Protein AF-A0A1D2NJ14-F1 (afdb_monomer)

Radius of gyration: 29.51 Å; Cα contacts (8 Å, |Δi|>4): 283; chains: 1; bounding box: 87×47×93 Å

Solvent-accessible surface area (backbone atoms only — not comparable to full-atom values): 19794 Å² total; per-residue (Å²): 142,82,85,80,80,76,79,73,76,75,78,73,72,83,76,67,80,81,42,71,64,56,50,49,36,37,44,59,64,69,33,62,72,50,25,47,50,52,34,52,52,50,22,52,54,26,48,48,48,32,50,52,47,51,54,50,59,77,67,55,85,62,47,85,75,24,42,44,46,92,55,81,80,74,90,52,65,69,52,56,55,51,60,74,48,57,72,68,60,33,63,78,58,68,68,72,44,61,44,24,51,49,16,38,74,66,59,68,68,60,52,52,52,50,37,55,52,25,52,55,52,48,53,52,51,52,49,51,51,64,65,62,65,82,84,64,60,66,66,56,59,69,28,72,69,46,46,53,50,45,65,52,22,49,61,50,58,52,26,74,80,37,63,44,47,64,11,48,60,66,68,42,55,59,28,41,54,55,22,44,53,29,50,54,54,41,50,56,51,40,62,75,72,38,95,60,91,68,50,72,55,57,53,50,51,52,51,50,52,46,49,52,51,35,51,54,51,44,50,25,55,48,48,33,42,46,26,43,22,38,81,71,68,50,50,74,68,55,23,44,52,48,46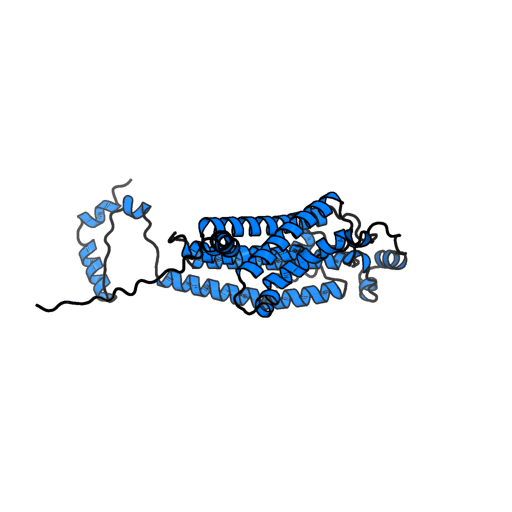,51,37,48,75,69,70,66,59,87,70,86,71,73,72,74,39,70,72,35,42,55,50,49,54,54,51,49,55,50,47,68,56,50,52,58,58,50,50,50,54,52,51,52,48,49,52,52,45,59,76,73,54,80,81,85,50,72,70,52,61,73,75,42,93,81,84,89,86,86,73,95,72,87,50,73,67,63,50,50,55,50,51,53,60,62,64,66,42,68,79,68,62,49,74,79,69,74,85,124

Secondary structure (DSSP, 8-state):
----------------TT-HHHHHHIIIII-HHHHHHHHHHHHHHHHHHHHHHHHHHHH---GGG---TTPPPP--HHHHHHHTS-HHHHHHS----THHHHB----HHHHHHHHHHHHHHHHHHHHHHHHH-SS-HHHHHTSHHHHHHHHHHHHHHHHHH-GGGGGB---GGGHHHHHHHHHHHHHHHHHHH------HHHHHHHHHHHHHHHHHHHHHHHHHHHGGGSSSPPPHHHHHHHHHHHHTT----SS---SHHHHHHHHHHHHHHHHHHHHHHHHHHHHHHHHHHT-PPPPHHHHHHS-------SS--HHHHHHHHHHHHHSHHHHHTTT---

Foldseek 3Di:
DDDDPPPPPPPPPPCPVPDPLVVLLCQCPVPLVNVLVVLVVLLVLLVVLLVLLVVLLVPQDDLQQFFFFPDDGDDCPVVVVLLPDDLVVCLVPPDFDVSSQFFRDDDVVSLVVQLVSLVVLVVVLVSCLVSVDPPDSPVSCPDPLNVLSCQQRVLSVVCVVPVRSSRGDGLSLSSLVVSLVSLLVSVVSCVVVDPPPPQPLNSLVVSLVSVVVSLLSSQLSQLQSRCSGGSDHDRSVNSSVQSVCVLVVNCPVPDDRSDPVSVVSVVVSNVVSVVPVVVSVVVSVVSVVVVVVVPDDDDVVCVVVDDDDDDDDPDDDPVVVVVVVCVQVVDPVNVCVVVPDD

Sequence (342 aa):
MCSRLSSRVRVEYYVNENTIKERLQLYFIKNQRSSLRIRIARMVLKLFTCILYVCRVVMDNQPTFATCYGCPVDDKSEYLAALNQTEERFQDSPVINWDAILWVDRPTYMWVVHVILATISLAESILLVYLGYKGNLCQQLLSRQFILELVTTVPFLVTLFHPPLRHMFIPVFLNSWLAKYALENMFNDLHRAMQRNQSALSQQLTILTATLVCLVFTSVCGIQHFQRAGHKRLNLFQAIYFVVVTFSTVGYGDFVPDIWPSQLFMVAMICIALIVLPTQFEQLAFTWMERQKLGGNYSSHRASNEHHVVVCSTTLHADTIMDFLNEFYAHPLLQVSSASFY

Nearest PDB structures (foldseek):
  5u70-assembly1_A  TM=9.169E-01  e=6.944E-24  Gallus gallus
  8hir-assembly1_D  TM=8.551E-01  e=1.302E-24  Homo sapiens
  5u76-assembly1_A  TM=9.300E-01  e=7.146E-21  Gallus gallus
  8hkf-assembly1_A  TM=8.853E-01  e=1.951E-20  Homo sapiens
  8hkq-assembly1_A  TM=8.738E-01  e=7.448E-20  Homo sapiens

Organism: Orchesella cincta (NCBI:txid48709)

Structure (mmCIF, N/CA/C/O backbone):
data_AF-A0A1D2NJ14-F1
#
_entry.id   AF-A0A1D2NJ14-F1
#
loop_
_atom_site.group_PDB
_atom_site.id
_atom_site.type_symbol
_atom_site.label_atom_id
_atom_site.label_alt_id
_atom_site.label_comp_id
_atom_site.label_asym_id
_atom_site.label_entity_id
_atom_site.label_seq_id
_atom_site.pdbx_PDB_ins_code
_atom_site.Cartn_x
_atom_site.Cartn_y
_atom_site.Cartn_z
_atom_site.occupancy
_atom_site.B_iso_or_equiv
_atom_site.auth_seq_id
_atom_site.auth_comp_id
_atom_site.auth_asym_id
_atom_site.auth_atom_id
_atom_site.pdbx_PDB_model_num
ATOM 1 N N . MET A 1 1 ? -55.944 13.493 45.041 1.00 37.81 1 MET A N 1
ATOM 2 C CA . MET A 1 1 ? -56.310 13.034 43.684 1.00 37.81 1 MET A CA 1
ATOM 3 C C . MET A 1 1 ? -55.539 13.899 42.687 1.00 37.81 1 MET A C 1
ATOM 5 O O . MET A 1 1 ? -56.010 14.960 42.320 1.00 37.81 1 MET A O 1
ATOM 9 N N . CYS A 1 2 ? -54.287 13.543 42.377 1.00 34.97 2 CYS A N 1
ATOM 10 C CA . CYS A 1 2 ? -53.416 14.345 41.508 1.00 34.97 2 CYS A CA 1
ATOM 11 C C . CYS A 1 2 ? -52.995 13.467 40.325 1.00 34.97 2 CYS A C 1
ATOM 13 O O . CYS A 1 2 ? -52.140 12.590 40.454 1.00 34.97 2 CYS A O 1
ATOM 15 N N . SER A 1 3 ? -53.697 13.625 39.206 1.00 40.22 3 SER A N 1
ATOM 16 C CA . SER A 1 3 ? -53.502 12.872 37.972 1.00 40.22 3 SER A CA 1
ATOM 17 C C . SER A 1 3 ? -52.267 13.386 37.231 1.00 40.22 3 SER A C 1
ATOM 19 O O . SER A 1 3 ? -52.303 14.439 36.597 1.00 40.22 3 SER A O 1
ATOM 21 N N . ARG A 1 4 ? -51.168 12.626 37.286 1.00 45.62 4 ARG A N 1
ATOM 22 C CA . ARG A 1 4 ? -50.022 12.795 36.384 1.00 45.62 4 ARG A CA 1
ATOM 23 C C . ARG A 1 4 ? -50.456 12.427 34.961 1.00 45.62 4 ARG A C 1
ATOM 25 O O . ARG A 1 4 ? -50.481 11.247 34.618 1.00 45.62 4 ARG A O 1
ATOM 32 N N . LEU A 1 5 ? -50.749 13.418 34.119 1.00 50.56 5 LEU A N 1
ATOM 33 C CA . LEU A 1 5 ? -50.655 13.233 32.671 1.00 50.56 5 LEU A CA 1
ATOM 34 C C . LEU A 1 5 ? -49.170 13.107 32.316 1.00 50.56 5 LEU A C 1
ATOM 36 O O . LEU A 1 5 ? -48.478 14.094 32.087 1.00 50.56 5 LEU A O 1
ATOM 40 N N . SER A 1 6 ? -48.663 11.875 32.293 1.00 47.91 6 SER A N 1
ATOM 41 C CA . SER A 1 6 ? -47.458 11.573 31.529 1.00 47.91 6 SER A CA 1
ATOM 42 C C . SER A 1 6 ? -47.861 11.586 30.058 1.00 47.91 6 SER A C 1
ATOM 44 O O . SER A 1 6 ? -48.368 10.595 29.530 1.00 47.91 6 SER A O 1
ATOM 46 N N . SER A 1 7 ? -47.668 12.722 29.392 1.00 48.00 7 SER A N 1
ATOM 47 C CA . SER A 1 7 ? -47.568 12.770 27.939 1.00 48.00 7 SER A CA 1
ATOM 48 C C . SER A 1 7 ? -46.314 11.989 27.550 1.00 48.00 7 SER A C 1
ATOM 50 O O . SER A 1 7 ? -45.221 12.531 27.404 1.00 48.00 7 SER A O 1
ATOM 52 N N . ARG A 1 8 ? -46.456 10.665 27.430 1.00 52.69 8 ARG A N 1
ATOM 53 C CA . ARG A 1 8 ? -45.486 9.841 26.715 1.00 52.69 8 ARG A CA 1
ATOM 54 C C . ARG A 1 8 ? -45.440 10.388 25.296 1.00 52.69 8 ARG A C 1
ATOM 56 O O . ARG A 1 8 ? -46.326 10.095 24.496 1.00 52.69 8 ARG A O 1
ATOM 63 N N . VAL A 1 9 ? -44.433 11.210 25.011 1.00 49.84 9 VAL A N 1
ATOM 64 C CA . VAL A 1 9 ? -44.045 11.558 23.648 1.00 49.84 9 VAL A CA 1
ATOM 65 C C . VAL A 1 9 ? -43.781 10.226 22.964 1.00 49.84 9 VAL A C 1
ATOM 67 O O . VAL A 1 9 ? -42.801 9.540 23.254 1.00 49.84 9 VAL A O 1
ATOM 70 N N . ARG A 1 10 ? -44.733 9.800 22.135 1.00 43.62 10 ARG A N 1
ATOM 71 C CA . ARG A 1 10 ? -44.558 8.650 21.267 1.00 43.62 10 ARG A CA 1
ATOM 72 C C . ARG A 1 10 ? -43.483 9.088 20.285 1.00 43.62 10 ARG A C 1
ATOM 74 O O . ARG A 1 10 ? -43.749 9.905 19.412 1.00 43.62 10 ARG A O 1
ATOM 81 N N . VAL A 1 11 ? -42.255 8.618 20.495 1.00 47.97 11 VAL A N 1
ATOM 82 C CA . VAL A 1 11 ? -41.218 8.689 19.471 1.00 47.97 11 VAL A CA 1
ATOM 83 C C . VAL A 1 11 ? -41.751 7.827 18.339 1.00 47.97 11 VAL A C 1
ATOM 85 O O . VAL A 1 11 ? -41.649 6.601 18.374 1.00 47.97 11 VAL A O 1
ATOM 88 N N . GLU A 1 12 ? -42.438 8.458 17.394 1.00 39.78 12 GLU A N 1
ATOM 89 C CA . GLU A 1 12 ? -42.711 7.853 16.107 1.00 39.78 12 GLU A CA 1
ATOM 90 C C . GLU A 1 12 ? -41.342 7.628 15.478 1.00 39.78 12 GLU A C 1
ATOM 92 O O . GLU A 1 12 ? -40.722 8.529 14.915 1.00 39.78 12 GLU A O 1
ATOM 97 N N . TYR A 1 13 ? -40.819 6.413 15.641 1.00 41.81 13 TYR A N 1
ATOM 98 C CA . TYR A 1 13 ? -39.856 5.906 14.691 1.00 41.81 13 TYR A CA 1
ATOM 99 C C . TYR A 1 13 ? -40.591 5.968 13.356 1.00 41.81 13 TYR A C 1
ATOM 101 O O . TYR A 1 13 ? -41.489 5.164 13.108 1.00 41.81 13 TYR A O 1
ATOM 109 N N . TYR A 1 14 ? -40.272 6.969 12.533 1.00 44.50 14 TYR A N 1
ATOM 110 C CA . TYR A 1 14 ? -40.592 6.957 11.114 1.00 44.50 14 TYR A CA 1
ATOM 111 C C . TYR A 1 14 ? -39.838 5.766 10.526 1.00 44.50 14 TYR A C 1
ATOM 113 O O . TYR A 1 14 ? -38.711 5.866 10.047 1.00 44.50 14 TYR A O 1
ATOM 121 N N . VAL A 1 15 ? -40.446 4.597 10.688 1.00 51.03 15 VAL A N 1
ATOM 122 C CA . VAL A 1 15 ? -40.028 3.330 10.132 1.00 51.03 15 VAL A CA 1
ATOM 123 C C . VAL A 1 15 ? -40.377 3.409 8.655 1.00 51.03 15 VAL A C 1
ATOM 125 O O . VAL A 1 15 ? -41.441 2.987 8.217 1.00 51.03 15 VAL A O 1
ATOM 128 N N . ASN A 1 16 ? -39.475 4.000 7.877 1.00 52.75 16 ASN A N 1
ATOM 129 C CA . ASN A 1 16 ? -39.492 3.895 6.425 1.00 52.75 16 ASN A CA 1
ATOM 130 C C . ASN A 1 16 ? -38.646 2.684 5.972 1.00 52.75 16 ASN A C 1
ATOM 132 O O . ASN A 1 16 ? -37.951 2.735 4.958 1.00 52.75 16 ASN A O 1
ATOM 136 N N . GLU A 1 17 ? -38.753 1.569 6.717 1.00 55.34 17 GLU A N 1
ATOM 137 C CA . GLU A 1 17 ? -37.985 0.306 6.613 1.00 55.34 17 GLU A CA 1
ATOM 138 C C . GLU A 1 17 ? -38.036 -0.396 5.235 1.00 55.34 17 GLU A C 1
ATOM 140 O O . GLU A 1 17 ? -37.416 -1.445 5.028 1.00 55.34 17 GLU A O 1
ATOM 145 N N . ASN A 1 18 ? -38.748 0.171 4.260 1.00 64.94 18 ASN A N 1
ATOM 146 C CA . ASN A 1 18 ? -39.003 -0.446 2.963 1.00 64.94 18 ASN A CA 1
ATOM 147 C C . ASN A 1 18 ? -38.160 0.098 1.805 1.00 64.94 18 ASN A C 1
ATOM 149 O O . ASN A 1 18 ? -38.238 -0.451 0.706 1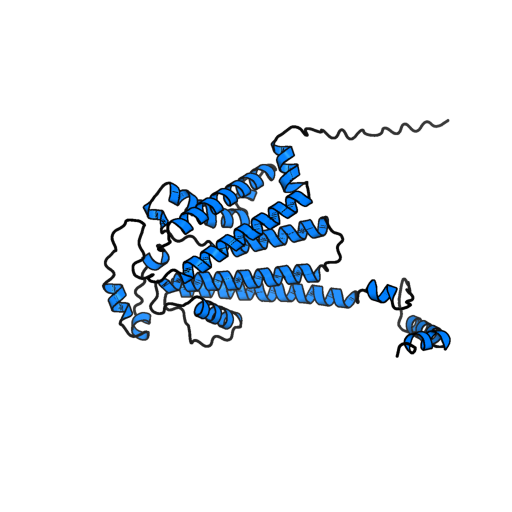.00 64.94 18 ASN A O 1
ATOM 153 N N . THR A 1 19 ? -37.319 1.117 2.001 1.00 81.62 19 THR A N 1
ATOM 154 C CA . THR A 1 19 ? -36.438 1.566 0.910 1.00 81.62 19 THR A CA 1
ATOM 155 C C . THR A 1 19 ? -35.201 0.667 0.775 1.00 81.62 19 THR A C 1
ATOM 157 O O . THR A 1 19 ? -34.577 0.259 1.757 1.00 81.62 19 THR A O 1
ATOM 160 N N . ILE A 1 20 ? -34.803 0.368 -0.469 1.00 84.25 20 ILE A N 1
ATOM 161 C CA . ILE A 1 20 ? -33.605 -0.443 -0.775 1.00 84.25 20 ILE A CA 1
ATOM 162 C C . ILE A 1 20 ? -32.351 0.177 -0.137 1.00 84.25 20 ILE A C 1
ATOM 164 O O . ILE A 1 20 ? -31.507 -0.539 0.403 1.00 84.25 20 ILE A O 1
ATOM 168 N N . LYS A 1 21 ? -32.261 1.515 -0.134 1.00 85.25 21 LYS A N 1
ATOM 169 C CA . LYS A 1 21 ? -31.166 2.265 0.492 1.00 85.25 21 LYS A CA 1
ATOM 170 C C . LYS A 1 21 ? -31.063 1.980 1.989 1.00 85.25 21 LYS A C 1
ATOM 172 O O . LYS A 1 21 ? -29.968 1.696 2.466 1.00 85.25 21 LYS A O 1
ATOM 177 N N . GLU A 1 22 ? -32.172 2.011 2.726 1.00 83.44 22 GLU A N 1
ATOM 178 C CA . GLU A 1 22 ? -32.155 1.741 4.166 1.00 83.44 22 GLU A CA 1
ATOM 179 C C . GLU A 1 22 ? -31.828 0.283 4.485 1.00 83.44 22 GLU A C 1
ATOM 181 O O . GLU A 1 22 ? -31.054 0.036 5.409 1.00 83.44 22 GLU A O 1
ATOM 186 N N . ARG A 1 23 ? -32.322 -0.681 3.696 1.00 85.88 23 ARG A N 1
ATOM 187 C CA . ARG A 1 23 ? -31.949 -2.100 3.847 1.00 85.88 23 ARG A CA 1
ATOM 188 C C . ARG A 1 23 ? -30.457 -2.329 3.620 1.00 85.88 23 ARG A C 1
ATOM 190 O O . ARG A 1 23 ? -29.810 -3.020 4.407 1.00 85.88 23 ARG A O 1
ATOM 197 N N . LEU A 1 24 ? -29.889 -1.707 2.589 1.00 85.56 24 LEU A N 1
ATOM 198 C CA . LEU A 1 24 ? -28.451 -1.755 2.326 1.00 85.56 24 LEU A CA 1
ATOM 199 C C . LEU A 1 24 ? -27.655 -1.054 3.432 1.00 85.56 24 LEU A C 1
ATOM 201 O O . LEU A 1 24 ? -26.646 -1.585 3.887 1.00 85.56 24 LEU A O 1
ATOM 205 N N . GLN A 1 25 ? -28.126 0.089 3.931 1.00 85.94 25 GLN A N 1
ATOM 206 C CA . GLN A 1 25 ? -27.495 0.801 5.043 1.00 85.94 25 GLN A CA 1
ATOM 207 C C . GLN A 1 25 ? -27.554 -0.012 6.344 1.00 85.94 25 GLN A C 1
ATOM 209 O O . GLN A 1 25 ? -26.593 -0.027 7.118 1.00 85.94 25 GLN A O 1
ATOM 214 N N . LEU A 1 26 ? -28.660 -0.721 6.582 1.00 83.69 26 LEU A N 1
ATOM 215 C CA . LEU A 1 26 ? -28.791 -1.672 7.677 1.00 83.69 26 LEU A CA 1
ATOM 216 C C . LEU A 1 26 ? -27.772 -2.801 7.530 1.00 83.69 26 LEU A C 1
ATOM 218 O O . LEU A 1 26 ? -27.075 -3.095 8.489 1.00 83.69 26 LEU A O 1
ATOM 222 N N . TYR A 1 27 ? -27.626 -3.388 6.344 1.00 85.62 27 TYR A N 1
ATOM 223 C CA . TYR A 1 27 ? -26.719 -4.513 6.120 1.00 85.62 27 TYR A CA 1
ATOM 224 C C . TYR A 1 27 ? -25.226 -4.134 6.165 1.00 85.62 27 TYR A C 1
ATOM 226 O O . TYR A 1 27 ? -24.447 -4.827 6.817 1.00 85.62 27 TYR A O 1
ATOM 234 N N . PHE A 1 28 ? -24.826 -3.037 5.511 1.00 84.31 28 PHE A N 1
ATOM 235 C CA . PHE A 1 28 ? -23.423 -2.612 5.399 1.00 84.31 28 PHE A CA 1
ATOM 236 C C . PHE A 1 28 ? -22.915 -1.814 6.605 1.00 84.31 28 PHE A C 1
ATOM 238 O O . PHE A 1 28 ? -21.727 -1.884 6.906 1.00 84.31 28 PHE A O 1
ATOM 245 N N . ILE A 1 29 ? -23.774 -1.030 7.271 1.00 81.88 29 ILE A N 1
ATOM 246 C CA . ILE A 1 29 ? -23.343 -0.070 8.305 1.00 81.88 29 ILE A CA 1
ATOM 247 C C . ILE A 1 29 ? -23.935 -0.399 9.675 1.00 81.88 29 ILE A C 1
ATOM 249 O O . ILE A 1 29 ? -23.200 -0.469 10.657 1.00 81.88 29 ILE A O 1
ATOM 253 N N . LYS A 1 30 ? -25.262 -0.554 9.781 1.00 82.81 30 LYS A N 1
ATOM 254 C CA . LYS A 1 30 ? -25.912 -0.655 11.103 1.00 82.81 30 LYS A CA 1
ATOM 255 C C . LYS A 1 30 ? -25.794 -2.057 11.715 1.00 82.81 30 LYS A C 1
ATOM 257 O O . LYS A 1 30 ? -25.675 -2.176 12.930 1.00 82.81 30 LYS A O 1
ATOM 262 N N . ASN A 1 31 ? -25.829 -3.113 10.902 1.00 84.50 31 ASN A N 1
ATOM 263 C CA . ASN A 1 31 ? -25.738 -4.494 11.359 1.00 84.50 31 ASN A CA 1
ATOM 264 C C . ASN A 1 31 ? -24.276 -4.885 11.563 1.00 84.50 31 ASN A C 1
ATOM 266 O O . ASN A 1 31 ? -23.509 -5.059 10.620 1.00 84.50 31 ASN A O 1
ATOM 270 N N . GLN A 1 32 ? -23.912 -5.077 12.821 1.00 80.81 32 GLN A N 1
ATOM 271 C CA . GLN A 1 32 ? -22.536 -5.263 13.246 1.00 80.81 32 GLN A CA 1
ATOM 272 C C . GLN A 1 32 ? -21.884 -6.547 12.727 1.00 80.81 32 GLN A C 1
ATOM 274 O O . GLN A 1 32 ? -20.740 -6.516 12.283 1.00 80.81 32 GLN A O 1
ATOM 279 N N . ARG A 1 33 ? -22.602 -7.679 12.740 1.00 85.38 33 ARG A N 1
ATOM 280 C CA . ARG A 1 33 ? -22.046 -8.960 12.264 1.00 85.38 33 ARG A CA 1
ATOM 281 C C . ARG A 1 33 ? -21.816 -8.938 10.755 1.00 85.38 33 ARG A C 1
ATOM 283 O O . ARG A 1 33 ? -20.797 -9.442 10.290 1.00 85.38 33 ARG A O 1
ATOM 290 N N . SER A 1 34 ? -22.748 -8.350 10.008 1.00 86.94 34 SER A N 1
ATOM 291 C CA . SER A 1 34 ? -22.620 -8.192 8.558 1.00 86.94 34 SER A CA 1
ATOM 292 C C . SER A 1 34 ? -21.530 -7.180 8.201 1.00 86.94 34 SER A C 1
ATOM 294 O O . SER A 1 34 ? -20.647 -7.527 7.422 1.00 86.94 34 SER A O 1
ATOM 296 N N . SER A 1 35 ? -21.512 -5.998 8.835 1.00 86.00 35 SER A N 1
ATOM 297 C CA . SER A 1 35 ? -20.458 -4.980 8.665 1.00 86.00 35 SER A CA 1
ATOM 298 C C . SER A 1 35 ? -19.066 -5.570 8.898 1.00 86.00 35 SER A C 1
ATOM 300 O O . SER A 1 35 ? -18.185 -5.434 8.049 1.00 86.00 35 SER A O 1
ATOM 302 N N . LEU A 1 36 ? -18.877 -6.311 9.998 1.00 87.38 36 LEU A N 1
ATOM 303 C CA . LEU A 1 36 ? -17.597 -6.942 10.316 1.00 87.38 36 LEU A CA 1
ATOM 304 C C . LEU A 1 36 ? -17.163 -7.940 9.231 1.00 87.38 36 LEU A C 1
ATOM 306 O O . LEU A 1 36 ? -16.021 -7.897 8.780 1.00 87.38 36 LEU A O 1
ATOM 310 N N . ARG A 1 37 ? -18.073 -8.813 8.774 1.00 90.12 37 ARG A N 1
ATOM 311 C CA . ARG A 1 37 ? -17.788 -9.790 7.707 1.00 90.12 37 ARG A CA 1
ATOM 312 C C . ARG A 1 37 ? -17.406 -9.112 6.394 1.00 90.12 37 ARG A C 1
ATOM 314 O O . ARG A 1 37 ? -16.459 -9.551 5.752 1.00 90.12 37 ARG A O 1
ATOM 321 N N . ILE A 1 38 ? -18.107 -8.042 6.020 1.00 90.06 38 ILE A N 1
ATOM 322 C CA . ILE A 1 38 ? -17.821 -7.270 4.804 1.00 90.06 38 ILE A CA 1
ATOM 323 C C . ILE A 1 38 ? -16.433 -6.628 4.902 1.00 90.06 38 ILE A C 1
ATOM 325 O O . ILE A 1 38 ? -15.641 -6.752 3.975 1.00 90.06 38 ILE A O 1
ATOM 329 N N . ARG A 1 39 ? -16.087 -6.018 6.044 1.00 90.31 39 ARG A N 1
ATOM 330 C CA . ARG A 1 39 ? -14.759 -5.413 6.254 1.00 90.31 39 ARG A CA 1
ATOM 331 C C . ARG A 1 39 ? -13.632 -6.443 6.206 1.00 90.31 39 ARG A C 1
ATOM 333 O O . ARG A 1 39 ? -12.606 -6.175 5.588 1.00 90.31 39 ARG A O 1
ATOM 340 N N . ILE A 1 40 ? -13.834 -7.620 6.804 1.00 91.25 40 ILE A N 1
ATOM 341 C CA . ILE A 1 40 ? -12.878 -8.735 6.723 1.00 91.25 40 ILE A CA 1
ATOM 342 C C . ILE A 1 40 ? -12.718 -9.189 5.270 1.00 91.25 40 ILE A C 1
ATOM 344 O O . ILE A 1 40 ? -11.592 -9.300 4.794 1.00 91.25 40 ILE A O 1
ATOM 348 N N . ALA A 1 41 ? -13.822 -9.404 4.548 1.00 92.88 41 ALA A N 1
ATOM 349 C CA . ALA A 1 41 ? -13.778 -9.794 3.142 1.00 92.88 41 ALA A CA 1
ATOM 350 C C . ALA A 1 41 ? -13.034 -8.749 2.295 1.00 92.88 41 ALA A C 1
ATOM 352 O O . ALA A 1 41 ? -12.132 -9.108 1.542 1.00 92.88 41 ALA A O 1
ATOM 353 N N . ARG A 1 42 ? -13.324 -7.455 2.486 1.00 92.50 42 ARG A N 1
ATOM 354 C CA . ARG A 1 42 ? -12.615 -6.356 1.819 1.00 92.50 42 ARG A CA 1
ATOM 355 C C . ARG A 1 42 ? -11.118 -6.389 2.116 1.00 92.50 42 ARG A C 1
ATOM 357 O O . ARG A 1 42 ? -10.315 -6.319 1.192 1.00 92.50 42 ARG A O 1
ATOM 364 N N . MET A 1 43 ? -10.731 -6.520 3.386 1.00 94.31 43 MET A N 1
ATOM 365 C CA . MET A 1 43 ? -9.324 -6.615 3.787 1.00 94.31 43 MET A CA 1
ATOM 366 C C . MET A 1 43 ? -8.628 -7.795 3.096 1.00 94.31 43 MET A C 1
ATOM 368 O O . MET A 1 43 ? -7.555 -7.618 2.524 1.00 94.31 43 MET A O 1
ATOM 372 N N . VAL A 1 44 ? -9.254 -8.975 3.091 1.00 95.56 44 VAL A N 1
ATOM 373 C CA . VAL A 1 44 ? -8.718 -10.181 2.442 1.00 95.56 44 VAL A CA 1
ATOM 374 C C . VAL A 1 44 ? -8.565 -9.982 0.935 1.00 95.56 44 VAL A C 1
ATOM 376 O O . VAL A 1 44 ? -7.511 -10.302 0.395 1.00 95.56 44 VAL A O 1
ATOM 379 N N . LEU A 1 45 ? -9.557 -9.398 0.257 1.00 95.31 45 LEU A N 1
ATOM 380 C CA . LEU A 1 45 ? -9.471 -9.103 -1.177 1.00 95.31 45 LEU A CA 1
ATOM 381 C C . LEU A 1 45 ? -8.336 -8.117 -1.488 1.00 95.31 45 LEU A C 1
ATOM 383 O O . LEU A 1 45 ? -7.587 -8.321 -2.443 1.00 95.31 45 LEU A O 1
ATOM 387 N N . LYS A 1 46 ? -8.148 -7.079 -0.662 1.00 95.81 46 LYS A N 1
ATOM 388 C CA . LYS A 1 46 ? -7.032 -6.133 -0.814 1.00 95.81 46 LYS A CA 1
ATOM 389 C C . LYS A 1 46 ? -5.677 -6.809 -0.608 1.00 95.81 46 LYS A C 1
ATOM 391 O O . LYS A 1 46 ? -4.793 -6.641 -1.447 1.00 95.81 46 LYS A O 1
ATOM 396 N N . LEU A 1 47 ? -5.521 -7.634 0.425 1.00 96.38 47 LEU A N 1
ATOM 397 C CA . LEU A 1 47 ? -4.295 -8.414 0.627 1.00 96.38 47 LEU A CA 1
ATOM 398 C C . LEU A 1 47 ? -4.045 -9.395 -0.524 1.00 96.38 47 LEU A C 1
ATOM 400 O O . LEU A 1 47 ? -2.916 -9.510 -0.992 1.00 96.38 47 LEU A O 1
ATOM 404 N N . PHE A 1 48 ? -5.093 -10.034 -1.046 1.00 96.62 48 PHE A N 1
ATOM 405 C CA . PHE A 1 48 ? -4.987 -10.922 -2.200 1.00 96.62 48 PHE A CA 1
ATOM 406 C C . PHE A 1 48 ? -4.466 -10.189 -3.442 1.00 96.62 48 PHE A C 1
ATOM 408 O O . PHE A 1 48 ? -3.577 -10.695 -4.120 1.00 96.62 48 PHE A O 1
ATOM 415 N N . THR A 1 49 ? -4.913 -8.955 -3.702 1.00 96.19 49 THR A N 1
ATOM 416 C CA . THR A 1 49 ? -4.346 -8.153 -4.802 1.00 96.19 49 THR A CA 1
ATOM 417 C C . THR A 1 49 ? -2.863 -7.816 -4.609 1.00 96.19 49 THR A C 1
ATOM 419 O O . THR A 1 49 ? -2.124 -7.772 -5.592 1.00 96.19 49 THR A O 1
ATOM 422 N N . CYS A 1 50 ? -2.402 -7.631 -3.367 1.00 96.56 50 CYS A N 1
ATOM 423 C CA . CYS A 1 50 ? -0.980 -7.449 -3.065 1.00 96.56 50 CYS A CA 1
ATOM 424 C C . CYS A 1 50 ? -0.180 -8.740 -3.291 1.00 96.56 50 CYS A C 1
ATOM 426 O O . CYS A 1 50 ? 0.929 -8.686 -3.815 1.00 96.56 50 CYS A O 1
ATOM 428 N N . ILE A 1 51 ? -0.746 -9.903 -2.955 1.00 96.19 51 ILE A N 1
ATOM 429 C CA . ILE A 1 51 ? -0.125 -11.207 -3.235 1.00 96.19 51 ILE A CA 1
ATOM 430 C C . ILE A 1 51 ? 0.005 -11.417 -4.746 1.00 96.19 51 ILE A C 1
ATOM 432 O O . ILE A 1 51 ? 1.080 -11.773 -5.217 1.00 96.19 51 ILE A O 1
ATOM 436 N N . LEU A 1 52 ? -1.044 -11.121 -5.520 1.00 95.56 52 LEU A N 1
ATOM 437 C CA . LEU A 1 52 ? -0.988 -11.184 -6.984 1.00 95.56 52 LEU A CA 1
ATOM 438 C C . LEU A 1 52 ? 0.097 -10.266 -7.561 1.00 95.56 52 LEU A C 1
ATOM 440 O O . LEU A 1 52 ? 0.793 -10.663 -8.493 1.00 95.56 52 LEU A O 1
ATOM 444 N N . TYR A 1 53 ? 0.293 -9.076 -6.981 1.00 95.38 53 TYR A N 1
ATOM 445 C CA . TYR A 1 53 ? 1.401 -8.197 -7.359 1.00 95.38 53 TYR A CA 1
ATOM 446 C C . TYR A 1 53 ? 2.764 -8.863 -7.126 1.00 95.38 53 TYR A C 1
ATOM 448 O O . TYR A 1 53 ? 3.613 -8.829 -8.014 1.00 95.38 53 TYR A O 1
ATOM 456 N N . VAL A 1 54 ? 2.968 -9.504 -5.970 1.00 95.25 54 VAL A N 1
ATOM 457 C CA . VAL A 1 54 ? 4.211 -10.235 -5.669 1.00 95.25 54 VAL A CA 1
ATOM 458 C C . VAL A 1 54 ? 4.411 -11.396 -6.642 1.00 95.25 54 VAL A C 1
ATOM 460 O O . VAL A 1 54 ? 5.492 -11.522 -7.211 1.00 95.25 54 VAL A O 1
ATOM 463 N N . CYS A 1 55 ? 3.374 -12.196 -6.909 1.00 94.31 55 CYS A N 1
ATOM 464 C CA . CYS A 1 55 ? 3.437 -13.266 -7.908 1.00 94.31 55 CYS A CA 1
ATOM 465 C C 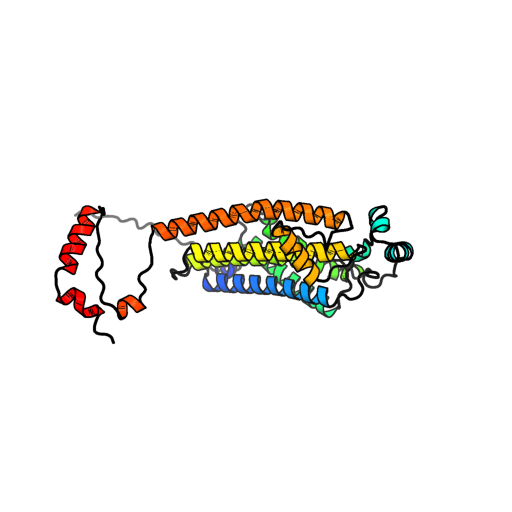. CYS A 1 55 ? 3.837 -12.723 -9.286 1.00 94.31 55 CYS A C 1
ATOM 467 O O . CYS A 1 55 ? 4.715 -13.284 -9.933 1.00 94.31 55 CYS A O 1
ATOM 469 N N . ARG A 1 56 ? 3.257 -11.594 -9.707 1.00 93.44 56 ARG A N 1
ATOM 470 C CA . ARG A 1 56 ? 3.617 -10.919 -10.959 1.00 93.44 56 ARG A CA 1
ATOM 471 C C . ARG A 1 56 ? 5.080 -10.473 -10.977 1.00 93.44 56 ARG A C 1
ATOM 473 O O . ARG A 1 56 ? 5.729 -10.650 -11.997 1.00 93.44 56 ARG A O 1
ATOM 480 N N . VAL A 1 57 ? 5.606 -9.913 -9.882 1.00 92.81 57 VAL A N 1
ATOM 481 C CA . VAL A 1 57 ? 7.028 -9.519 -9.781 1.00 92.81 57 VAL A CA 1
ATOM 482 C C . VAL A 1 57 ? 7.943 -10.730 -9.952 1.00 92.81 57 VAL A C 1
ATOM 484 O O . VAL A 1 57 ? 8.926 -10.644 -10.673 1.00 92.81 57 VAL A O 1
ATOM 487 N N . VAL A 1 58 ? 7.612 -11.856 -9.316 1.00 91.19 58 VAL A N 1
ATOM 488 C CA . VAL A 1 58 ? 8.423 -13.084 -9.379 1.00 91.19 58 VAL A CA 1
ATOM 489 C C . VAL A 1 58 ? 8.414 -13.710 -10.778 1.00 91.19 58 VAL A C 1
ATOM 491 O O . VAL A 1 58 ? 9.384 -14.347 -11.165 1.00 91.19 58 VAL A O 1
ATOM 494 N N . MET A 1 59 ? 7.336 -13.527 -11.541 1.00 89.31 59 MET A N 1
ATOM 495 C CA . MET A 1 59 ? 7.200 -14.063 -12.901 1.00 89.31 59 MET A CA 1
ATOM 496 C C . MET A 1 59 ? 7.794 -13.162 -13.996 1.00 89.31 59 MET A C 1
ATOM 498 O O . MET A 1 59 ? 7.870 -13.575 -15.152 1.00 89.31 59 MET A O 1
ATOM 502 N N . ASP A 1 60 ? 8.177 -11.931 -13.660 1.00 85.25 60 ASP A N 1
ATOM 503 C CA . ASP A 1 60 ? 8.644 -10.920 -14.609 1.00 85.25 60 ASP A CA 1
ATOM 504 C C . ASP A 1 60 ? 10.139 -11.096 -14.913 1.00 85.25 60 ASP A C 1
ATOM 506 O O . ASP A 1 60 ? 11.004 -10.575 -14.210 1.00 85.25 60 ASP A O 1
ATOM 510 N N . ASN A 1 61 ? 10.442 -11.866 -15.960 1.00 75.44 61 ASN A N 1
ATOM 511 C CA . ASN A 1 61 ? 11.811 -12.291 -16.272 1.00 75.44 61 ASN A CA 1
ATOM 512 C C . ASN A 1 61 ? 12.589 -11.317 -17.180 1.00 75.44 61 ASN A C 1
ATOM 514 O O . ASN A 1 61 ? 13.819 -11.360 -17.201 1.00 75.44 61 ASN A O 1
ATOM 518 N N . GLN A 1 62 ? 11.918 -10.459 -17.960 1.00 80.69 62 GLN A N 1
ATOM 519 C CA . GLN A 1 62 ? 12.569 -9.613 -18.977 1.00 80.69 62 GLN A CA 1
ATOM 520 C C . GLN A 1 62 ? 11.979 -8.193 -19.040 1.00 80.69 62 GLN A C 1
ATOM 522 O O . GLN A 1 62 ? 11.299 -7.836 -20.001 1.00 80.69 62 GLN A O 1
ATOM 527 N N . PRO A 1 63 ? 12.299 -7.318 -18.071 1.00 83.69 63 PRO A N 1
ATOM 528 C CA . PRO A 1 63 ? 11.771 -5.956 -18.063 1.00 83.69 63 PRO A CA 1
ATOM 529 C C . PRO A 1 63 ? 12.349 -5.057 -19.173 1.00 83.69 63 PRO A C 1
ATOM 531 O O . PRO A 1 63 ? 11.780 -4.005 -19.436 1.00 83.69 63 PRO A O 1
ATOM 534 N N . THR A 1 64 ? 13.450 -5.444 -19.840 1.00 84.19 64 THR A N 1
ATOM 535 C CA . THR A 1 64 ? 14.112 -4.624 -20.879 1.00 84.19 64 THR A CA 1
ATOM 536 C C . THR A 1 64 ? 13.216 -4.336 -22.082 1.00 84.19 64 THR A C 1
ATOM 538 O O . THR A 1 64 ? 13.229 -3.226 -22.607 1.00 84.19 64 THR A O 1
ATOM 541 N N . PHE A 1 65 ? 12.471 -5.351 -22.519 1.00 85.19 65 PHE A N 1
ATOM 542 C CA . PHE A 1 65 ? 11.682 -5.336 -23.753 1.00 85.19 65 PHE A CA 1
ATOM 543 C C . PHE A 1 65 ? 10.181 -5.215 -23.464 1.00 85.19 65 PHE A C 1
ATOM 545 O O . PHE A 1 65 ? 9.350 -5.591 -24.289 1.00 85.19 65 PHE A O 1
ATOM 552 N N . ALA A 1 66 ? 9.826 -4.723 -22.274 1.00 87.06 66 ALA A N 1
ATOM 553 C CA . ALA A 1 66 ? 8.439 -4.493 -21.912 1.00 87.06 66 ALA A CA 1
ATOM 554 C C . ALA A 1 66 ? 7.828 -3.423 -22.829 1.00 87.06 66 ALA A C 1
ATOM 556 O O . ALA A 1 66 ? 8.421 -2.369 -23.048 1.00 87.06 66 ALA A O 1
ATOM 557 N N . THR A 1 67 ? 6.648 -3.709 -23.374 1.00 90.19 67 THR A N 1
ATOM 558 C CA . THR A 1 67 ? 5.948 -2.860 -24.348 1.00 90.19 67 THR A CA 1
ATOM 559 C C . THR A 1 67 ? 4.439 -2.928 -24.146 1.00 90.19 67 THR A C 1
ATOM 561 O O . THR A 1 67 ? 3.921 -3.795 -23.426 1.00 90.19 67 THR A O 1
ATOM 564 N N . CYS A 1 68 ? 3.711 -2.011 -24.790 1.00 88.81 68 CYS A N 1
ATOM 565 C CA . CYS A 1 68 ? 2.257 -2.072 -24.821 1.00 88.81 68 CYS A CA 1
ATOM 566 C C . CYS A 1 68 ? 1.731 -3.334 -25.512 1.00 88.81 68 CYS A C 1
ATOM 568 O O . CYS A 1 68 ? 2.390 -3.948 -26.351 1.00 88.81 68 CYS A O 1
ATOM 570 N N . TYR A 1 69 ? 0.522 -3.748 -25.132 1.00 88.50 69 TYR A N 1
ATOM 571 C CA . TYR A 1 69 ? -0.049 -5.004 -25.613 1.00 88.50 69 TYR A CA 1
ATOM 572 C C . TYR A 1 69 ? -0.295 -4.955 -27.129 1.00 88.50 69 TYR A C 1
ATOM 574 O O . TYR A 1 69 ? -1.155 -4.207 -27.595 1.00 88.50 69 TYR A O 1
ATOM 582 N N . GLY A 1 70 ? 0.444 -5.779 -27.878 1.00 85.69 70 GLY A N 1
ATOM 583 C CA . GLY A 1 70 ? 0.361 -5.863 -29.341 1.00 85.69 70 GLY A CA 1
ATOM 584 C C . GLY A 1 70 ? 1.138 -4.778 -30.095 1.00 85.69 70 GLY A C 1
ATOM 585 O O . GLY A 1 70 ? 0.930 -4.624 -31.296 1.00 85.69 70 GLY A O 1
ATOM 586 N N . CYS A 1 71 ? 2.006 -4.028 -29.416 1.00 88.50 71 CYS A N 1
ATOM 587 C CA . CYS A 1 71 ? 2.835 -2.991 -30.022 1.00 88.50 71 CYS A CA 1
ATOM 588 C C . CYS A 1 71 ? 4.196 -3.535 -30.488 1.00 88.50 71 CYS A C 1
ATOM 590 O O . CYS A 1 71 ? 4.691 -4.504 -29.906 1.00 88.50 71 CYS A O 1
ATOM 592 N N . PRO A 1 72 ? 4.824 -2.922 -31.511 1.00 87.88 72 PRO A N 1
ATOM 593 C CA . PRO A 1 72 ? 6.205 -3.232 -31.861 1.00 87.88 72 PRO A CA 1
ATOM 594 C C . PRO A 1 72 ? 7.157 -2.820 -30.730 1.00 87.88 72 PRO A C 1
ATOM 596 O O . PRO A 1 72 ? 6.860 -1.922 -29.944 1.00 87.88 72 PRO A O 1
ATOM 599 N N . VAL A 1 73 ? 8.303 -3.496 -30.654 1.00 86.56 73 VAL A N 1
ATOM 600 C CA . VAL A 1 73 ? 9.364 -3.156 -29.701 1.00 86.56 73 VAL A CA 1
ATOM 601 C C . VAL A 1 73 ? 10.169 -1.988 -30.253 1.00 86.56 73 VAL A C 1
ATOM 603 O O . VAL A 1 73 ? 10.704 -2.085 -31.357 1.00 86.56 73 VAL A O 1
ATOM 606 N N . ASP A 1 74 ? 10.244 -0.905 -29.481 1.00 83.94 74 ASP A N 1
ATOM 607 C CA . ASP A 1 74 ? 11.088 0.245 -29.803 1.00 83.94 74 ASP A CA 1
ATOM 608 C C . ASP A 1 74 ? 12.572 -0.136 -29.795 1.00 83.94 74 ASP A C 1
ATOM 610 O O . ASP A 1 74 ? 12.991 -1.065 -29.097 1.00 83.94 74 ASP A O 1
ATOM 614 N N . ASP A 1 75 ? 13.385 0.596 -30.556 1.00 86.12 75 ASP A N 1
ATOM 615 C CA . ASP A 1 75 ? 14.823 0.349 -30.613 1.00 86.12 75 ASP A CA 1
ATOM 616 C C . ASP A 1 75 ? 15.477 0.623 -29.244 1.00 86.12 75 ASP A C 1
ATOM 618 O O . ASP A 1 75 ? 15.490 1.747 -28.741 1.00 86.12 75 ASP A O 1
ATOM 622 N N . LYS A 1 76 ? 16.011 -0.434 -28.619 1.00 87.44 76 LYS A N 1
ATOM 623 C CA . LYS A 1 76 ? 16.685 -0.388 -27.309 1.00 87.44 76 LYS A CA 1
ATOM 624 C C . LYS A 1 76 ? 18.208 -0.388 -27.412 1.00 87.44 76 LYS A C 1
ATOM 626 O O . LYS A 1 76 ? 18.870 -0.573 -26.392 1.00 87.44 76 LYS A O 1
ATOM 631 N N . SER A 1 77 ? 18.773 -0.179 -28.601 1.00 86.88 77 SER A N 1
ATOM 632 C CA . SER A 1 77 ? 20.221 -0.247 -28.845 1.00 86.88 77 SER A CA 1
ATOM 633 C C . SER A 1 77 ? 21.039 0.634 -27.895 1.00 86.88 77 SER A C 1
ATOM 635 O O . SER A 1 77 ? 22.028 0.172 -27.329 1.00 86.88 77 SER A O 1
ATOM 637 N N . GLU A 1 78 ? 20.599 1.871 -27.650 1.00 86.19 78 GLU A N 1
ATOM 638 C CA . GLU A 1 78 ? 21.282 2.815 -26.754 1.00 86.19 78 GLU A CA 1
ATOM 639 C C . GLU A 1 78 ? 21.282 2.337 -25.292 1.00 86.19 78 GLU A C 1
ATOM 641 O O . GLU A 1 78 ? 22.324 2.311 -24.637 1.00 86.19 78 GLU A O 1
ATOM 646 N N . TYR A 1 79 ? 20.134 1.871 -24.792 1.00 86.56 79 TYR A N 1
ATOM 647 C CA . TYR A 1 79 ? 20.020 1.335 -23.433 1.00 86.56 79 TYR A CA 1
ATOM 648 C C . TYR A 1 79 ? 20.818 0.032 -23.259 1.00 86.56 79 TYR A C 1
ATOM 650 O O . TYR A 1 79 ? 21.464 -0.169 -22.233 1.00 86.56 79 TYR A O 1
ATOM 658 N N . LEU A 1 80 ? 20.827 -0.843 -24.269 1.00 87.56 80 LEU A N 1
ATOM 659 C CA . LEU A 1 80 ? 21.642 -2.062 -24.263 1.00 87.56 80 LEU A CA 1
ATOM 660 C C . LEU A 1 80 ? 23.144 -1.746 -24.283 1.00 87.56 80 LEU A C 1
ATOM 662 O O . LEU A 1 80 ? 23.919 -2.415 -23.602 1.00 87.56 80 LEU A O 1
ATOM 666 N 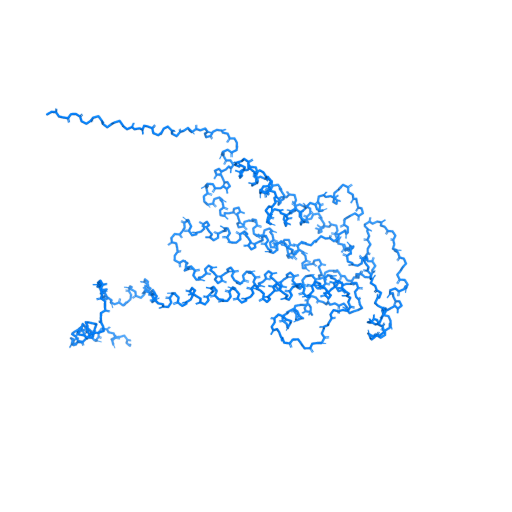N . ALA A 1 81 ? 23.557 -0.707 -25.013 1.00 86.94 81 ALA A N 1
ATOM 667 C CA . ALA A 1 81 ? 24.933 -0.229 -24.984 1.00 86.94 81 ALA A CA 1
ATOM 668 C C . ALA A 1 81 ? 25.303 0.328 -23.600 1.00 86.94 81 ALA A C 1
ATOM 670 O O . ALA A 1 81 ? 26.380 0.015 -23.097 1.00 86.94 81 ALA A O 1
ATOM 671 N N . ALA A 1 82 ? 24.405 1.084 -22.960 1.00 85.38 82 ALA A N 1
ATOM 672 C CA . ALA A 1 82 ? 24.596 1.610 -21.607 1.00 85.38 82 ALA A CA 1
ATOM 673 C C . ALA A 1 82 ? 24.655 0.505 -20.531 1.00 85.38 82 ALA A C 1
ATOM 675 O O . ALA A 1 82 ? 25.397 0.627 -19.559 1.00 85.38 82 ALA A O 1
ATOM 676 N N . LEU A 1 83 ? 23.934 -0.608 -20.714 1.00 84.75 83 LEU A N 1
ATOM 677 C CA . LEU A 1 83 ? 23.998 -1.780 -19.827 1.00 84.75 83 LEU A CA 1
ATOM 678 C C . LEU A 1 83 ? 25.347 -2.514 -19.866 1.00 84.75 83 LEU A C 1
ATOM 680 O O . LEU A 1 83 ? 25.706 -3.160 -18.889 1.00 84.75 83 LEU A O 1
ATOM 684 N N . ASN A 1 84 ? 26.092 -2.420 -20.969 1.00 86.12 84 ASN A N 1
ATOM 685 C CA . ASN A 1 84 ? 27.419 -3.034 -21.091 1.00 86.12 84 ASN A CA 1
ATOM 686 C C . ASN A 1 84 ? 28.548 -2.164 -20.511 1.00 86.12 84 ASN A C 1
ATOM 688 O O . ASN A 1 84 ? 29.697 -2.603 -20.465 1.00 86.12 84 ASN A O 1
ATOM 692 N N . GLN A 1 85 ? 28.256 -0.924 -20.116 1.00 84.69 85 GLN A N 1
ATOM 693 C CA . GLN A 1 85 ? 29.250 -0.019 -19.542 1.00 84.69 85 GLN A CA 1
ATOM 694 C C . GLN A 1 85 ? 29.480 -0.302 -18.054 1.00 84.69 85 GLN A C 1
ATOM 696 O O . GLN A 1 85 ? 28.685 -0.973 -17.399 1.00 84.69 85 GLN A O 1
ATOM 701 N N . THR A 1 86 ? 30.586 0.216 -17.513 1.00 85.81 86 THR A N 1
ATOM 702 C CA . THR A 1 86 ? 30.852 0.170 -16.072 1.00 85.81 86 THR A CA 1
ATOM 703 C C . THR A 1 86 ? 29.852 1.035 -15.305 1.00 85.81 86 THR A C 1
ATOM 705 O O . THR A 1 86 ? 29.369 2.046 -15.815 1.00 85.81 86 THR A O 1
ATOM 708 N N . GLU A 1 87 ? 29.581 0.660 -14.054 1.00 81.25 87 GLU A N 1
ATOM 709 C CA . GLU A 1 87 ? 28.608 1.343 -13.191 1.00 81.25 87 GLU A CA 1
ATOM 710 C C . GLU A 1 87 ? 28.894 2.846 -13.045 1.00 81.25 87 GLU A C 1
ATOM 712 O O . GLU A 1 87 ? 27.973 3.655 -13.107 1.00 81.25 87 GLU A O 1
ATOM 717 N N . GLU A 1 88 ? 30.168 3.223 -12.918 1.00 81.94 88 GLU A N 1
ATOM 718 C CA . GLU A 1 88 ? 30.604 4.622 -12.805 1.00 81.94 88 GLU A CA 1
ATOM 719 C C . GLU A 1 88 ? 30.215 5.444 -14.043 1.00 81.94 88 GLU A C 1
ATOM 721 O O . GLU A 1 88 ? 29.630 6.516 -13.924 1.00 81.94 88 GLU A O 1
ATOM 726 N N . ARG A 1 89 ? 30.432 4.902 -15.251 1.00 82.88 89 ARG A N 1
ATOM 727 C CA . ARG A 1 89 ? 30.062 5.589 -16.502 1.00 82.88 89 ARG A CA 1
ATOM 728 C C . ARG A 1 89 ? 28.553 5.718 -16.678 1.00 82.88 89 ARG A C 1
ATOM 730 O O . ARG A 1 89 ? 28.082 6.709 -17.237 1.00 82.88 89 ARG A O 1
ATOM 737 N N . PHE A 1 90 ? 27.796 4.731 -16.200 1.00 85.69 90 PHE A N 1
ATOM 738 C CA . PHE A 1 90 ? 26.339 4.811 -16.199 1.00 85.69 90 PHE A CA 1
ATOM 739 C C . PHE A 1 90 ? 25.840 5.909 -15.250 1.00 85.69 90 PHE A C 1
ATOM 741 O O . PHE A 1 90 ? 24.881 6.600 -15.578 1.00 85.69 90 PHE A O 1
ATOM 748 N N . GLN A 1 91 ? 26.494 6.112 -14.101 1.00 82.50 91 GLN A N 1
ATOM 749 C CA . GLN A 1 91 ? 26.141 7.193 -13.174 1.00 82.50 91 GLN A CA 1
ATOM 750 C C . GLN A 1 91 ? 26.437 8.584 -13.747 1.00 82.50 91 GLN A C 1
ATOM 752 O O . GLN A 1 91 ? 25.645 9.501 -13.530 1.00 82.50 91 GLN A O 1
ATOM 757 N N . ASP A 1 92 ? 27.515 8.732 -14.518 1.00 83.69 92 ASP A N 1
ATOM 758 C CA . ASP A 1 92 ? 27.846 9.995 -15.192 1.00 83.69 92 ASP A CA 1
ATOM 759 C C . ASP A 1 92 ? 26.831 10.358 -16.292 1.00 83.69 92 ASP A C 1
ATOM 761 O O . ASP A 1 92 ? 26.549 11.535 -16.530 1.00 83.69 92 ASP A O 1
ATOM 765 N N . SER A 1 93 ? 26.267 9.352 -16.970 1.00 83.81 93 SER A N 1
ATOM 766 C CA . SER A 1 93 ? 25.310 9.530 -18.071 1.00 83.81 93 SER A CA 1
ATOM 767 C C . SER A 1 93 ? 24.187 8.477 -18.041 1.00 83.81 93 SER A C 1
ATOM 769 O O . SER A 1 93 ? 24.199 7.518 -18.817 1.00 83.81 93 SER A O 1
ATOM 771 N N . PRO A 1 94 ? 23.190 8.628 -17.147 1.00 85.12 94 PRO A N 1
ATOM 772 C CA . PRO A 1 94 ? 22.178 7.599 -16.934 1.00 85.12 94 PRO A CA 1
ATOM 773 C C . PRO A 1 94 ? 21.170 7.544 -18.087 1.00 85.12 94 PRO A C 1
ATOM 775 O O . PRO A 1 94 ? 20.379 8.468 -18.294 1.00 85.12 94 PRO A O 1
ATOM 778 N N . VAL A 1 95 ? 21.144 6.414 -18.798 1.00 88.25 95 VAL A N 1
ATOM 779 C CA . VAL A 1 95 ? 20.133 6.115 -19.824 1.00 88.25 95 VAL A CA 1
ATOM 780 C C . VAL A 1 95 ? 18.985 5.334 -19.185 1.00 88.25 95 VAL A C 1
ATOM 782 O O . VAL A 1 95 ? 19.164 4.207 -18.724 1.00 88.25 95 VAL A O 1
ATOM 785 N N . ILE A 1 96 ? 17.791 5.929 -19.157 1.00 91.00 96 ILE A N 1
ATOM 786 C CA . ILE A 1 96 ? 16.615 5.371 -18.471 1.00 91.00 96 ILE A CA 1
ATOM 787 C C . ILE A 1 96 ? 15.681 4.703 -19.478 1.00 91.00 96 ILE A C 1
ATOM 789 O O . ILE A 1 96 ? 15.162 5.350 -20.388 1.00 91.00 96 ILE A O 1
ATOM 793 N N . ASN A 1 97 ? 15.378 3.422 -19.263 1.00 90.94 97 ASN A N 1
ATOM 794 C CA . ASN A 1 97 ? 14.355 2.723 -20.037 1.00 90.94 97 ASN A CA 1
ATOM 795 C C . ASN A 1 97 ? 12.945 2.983 -19.474 1.00 90.94 97 ASN A C 1
ATOM 797 O O . ASN A 1 97 ? 12.432 2.198 -18.676 1.00 90.94 97 ASN A O 1
ATOM 801 N N . TRP A 1 98 ? 12.307 4.077 -19.895 1.00 90.94 98 TRP A N 1
ATOM 802 C CA . TRP A 1 98 ? 10.961 4.463 -19.440 1.00 90.94 98 TRP A CA 1
ATOM 803 C C . TRP A 1 98 ? 9.888 3.402 -19.696 1.00 90.94 98 TRP A C 1
ATOM 805 O O . TRP A 1 98 ? 8.969 3.248 -18.887 1.00 90.94 98 TRP A O 1
ATOM 815 N N . ASP A 1 99 ? 10.034 2.615 -20.760 1.00 91.38 99 ASP A N 1
ATOM 816 C CA . ASP A 1 99 ? 9.082 1.553 -21.081 1.00 91.38 99 ASP A CA 1
ATOM 817 C C . ASP A 1 99 ? 9.088 0.430 -20.048 1.00 91.38 99 ASP A C 1
ATOM 819 O O . ASP A 1 99 ? 8.038 -0.132 -19.764 1.00 91.38 99 ASP A O 1
ATOM 823 N N . ALA A 1 100 ? 10.223 0.165 -19.396 1.00 90.81 100 ALA A N 1
ATOM 824 C CA . ALA A 1 100 ? 10.299 -0.811 -18.308 1.00 90.81 100 ALA A CA 1
ATOM 825 C C . ALA A 1 100 ? 9.545 -0.367 -17.036 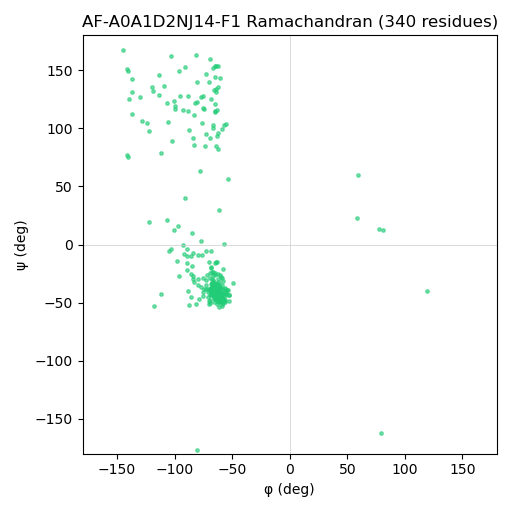1.00 90.81 100 ALA A C 1
ATOM 827 O O . ALA A 1 100 ? 9.228 -1.207 -16.187 1.00 90.81 100 ALA A O 1
ATOM 828 N N . ILE A 1 101 ? 9.282 0.940 -16.887 1.00 93.25 101 ILE A N 1
ATOM 829 C CA . ILE A 1 101 ? 8.473 1.515 -15.799 1.00 93.25 101 ILE A CA 1
ATOM 830 C C . ILE A 1 101 ? 6.998 1.515 -16.208 1.00 93.25 101 ILE A C 1
ATOM 832 O O . ILE A 1 101 ? 6.144 1.023 -15.473 1.00 93.25 101 ILE A O 1
ATOM 836 N N . LEU A 1 102 ? 6.684 2.062 -17.385 1.00 93.12 102 LEU A N 1
ATOM 837 C CA . LEU A 1 102 ? 5.301 2.240 -17.832 1.00 93.12 102 LEU A CA 1
ATOM 838 C C . LEU A 1 102 ? 4.633 0.925 -18.229 1.00 93.12 102 LEU A C 1
ATOM 840 O O . LEU A 1 102 ? 3.451 0.726 -17.933 1.00 93.12 102 LEU A O 1
ATOM 844 N N . TRP A 1 103 ? 5.377 0.032 -18.878 1.00 93.75 103 TRP A N 1
ATOM 845 C CA . TRP A 1 103 ? 4.879 -1.227 -19.405 1.00 93.75 103 TRP A CA 1
ATOM 846 C C . TRP A 1 103 ? 5.404 -2.403 -18.596 1.00 93.75 103 TRP A C 1
ATOM 848 O O . TRP A 1 103 ? 6.567 -2.497 -18.211 1.00 93.75 103 TRP A O 1
ATOM 858 N N . VAL A 1 104 ? 4.500 -3.331 -18.325 1.00 92.81 104 VAL A N 1
ATOM 859 C CA . VAL A 1 104 ? 4.743 -4.534 -17.551 1.00 92.81 104 VAL A CA 1
ATOM 860 C C . VAL A 1 104 ? 4.054 -5.676 -18.261 1.00 92.81 104 VAL A C 1
ATOM 862 O O . VAL A 1 104 ? 2.820 -5.736 -18.300 1.00 92.81 104 VAL A O 1
ATOM 865 N N . ASP A 1 105 ? 4.860 -6.587 -18.797 1.00 88.69 105 ASP A N 1
ATOM 866 C CA . ASP A 1 105 ? 4.329 -7.803 -19.387 1.00 88.69 105 ASP A CA 1
ATOM 867 C C . ASP A 1 105 ? 3.677 -8.642 -18.284 1.00 88.69 105 ASP A C 1
ATOM 869 O O . ASP A 1 105 ? 4.276 -8.955 -17.248 1.00 88.69 105 ASP A O 1
ATOM 873 N N . ARG A 1 106 ? 2.385 -8.906 -18.457 1.00 90.50 106 ARG A N 1
ATOM 874 C CA . ARG A 1 106 ? 1.559 -9.580 -17.461 1.00 90.50 106 ARG A CA 1
ATOM 875 C C . ARG A 1 106 ? 0.679 -10.593 -18.166 1.00 90.50 106 ARG A C 1
ATOM 877 O O . ARG A 1 106 ? -0.016 -10.244 -19.122 1.00 90.50 106 ARG A O 1
ATOM 884 N N . PRO A 1 107 ? 0.631 -11.838 -17.674 1.00 91.50 107 PRO A N 1
ATOM 885 C CA . PRO A 1 107 ? -0.140 -12.859 -18.348 1.00 91.50 107 PRO A CA 1
ATOM 886 C C . PRO A 1 107 ? -1.631 -12.512 -18.314 1.00 91.50 107 PRO A C 1
ATOM 888 O O . PRO A 1 107 ? -2.156 -11.982 -17.326 1.00 91.50 107 PRO A O 1
ATOM 891 N N . THR A 1 108 ? -2.342 -12.844 -19.392 1.00 91.56 108 THR A N 1
ATOM 892 C CA . THR A 1 108 ? -3.743 -12.439 -19.578 1.00 91.56 108 THR A CA 1
ATOM 893 C C . THR A 1 108 ? -4.652 -12.934 -18.453 1.00 91.56 108 THR A C 1
ATOM 895 O O . THR A 1 108 ? -5.550 -12.208 -18.038 1.00 91.56 108 THR A O 1
ATOM 898 N N . TYR A 1 109 ? -4.399 -14.118 -17.886 1.00 93.88 109 TYR A N 1
ATOM 899 C CA . TYR A 1 109 ? -5.187 -14.629 -16.761 1.00 93.88 109 TYR A CA 1
ATOM 900 C C . TYR A 1 109 ? -5.033 -13.769 -15.494 1.00 93.88 109 TYR A C 1
ATOM 902 O O . TYR A 1 109 ? -6.032 -13.486 -14.835 1.00 93.88 109 TYR A O 1
ATOM 910 N N . MET A 1 110 ? -3.827 -13.273 -15.175 1.00 93.38 110 MET A N 1
ATOM 911 C CA . MET A 1 110 ? -3.636 -12.338 -14.055 1.00 93.38 110 MET A CA 1
ATOM 912 C C . MET A 1 110 ? -4.335 -11.010 -14.333 1.00 93.38 110 MET A C 1
ATOM 914 O O . MET A 1 110 ? -4.957 -10.448 -13.434 1.00 93.38 110 MET A O 1
ATOM 918 N N . TRP A 1 111 ? -4.271 -10.524 -15.579 1.00 94.75 111 TRP A N 1
ATOM 919 C CA . TRP A 1 111 ? -5.012 -9.336 -16.000 1.00 94.75 111 TRP A CA 1
ATOM 920 C C . TRP A 1 111 ? -6.523 -9.506 -15.756 1.00 94.75 111 TRP A C 1
ATOM 922 O O . TRP A 1 111 ? -7.113 -8.638 -15.115 1.00 94.75 111 TRP A O 1
ATOM 932 N N . VAL A 1 112 ? -7.125 -10.631 -16.170 1.00 95.81 112 VAL A N 1
ATOM 933 C CA . VAL A 1 112 ? -8.556 -10.921 -15.946 1.00 95.81 112 VAL A CA 1
ATOM 934 C C . VAL A 1 112 ? -8.892 -10.923 -14.454 1.00 95.81 112 VAL A C 1
ATOM 936 O O . VAL A 1 112 ? -9.842 -10.259 -14.040 1.00 95.81 112 VAL A O 1
ATOM 939 N N . VAL A 1 113 ? -8.101 -11.621 -13.630 1.00 96.25 113 VAL A N 1
ATOM 940 C CA . VAL A 1 113 ? -8.324 -11.680 -12.175 1.00 96.25 113 VAL A CA 1
ATOM 941 C C . VAL A 1 113 ? -8.261 -10.283 -11.554 1.00 96.25 113 VAL A C 1
ATOM 943 O O . VAL A 1 113 ? -9.139 -9.923 -10.771 1.00 96.25 113 VAL A O 1
ATOM 946 N N . HIS A 1 114 ? -7.280 -9.460 -11.932 1.00 95.69 114 HIS A N 1
ATOM 947 C CA . HIS A 1 114 ? -7.182 -8.088 -11.435 1.00 95.69 114 HIS A CA 1
ATOM 948 C C . HIS A 1 114 ? -8.369 -7.218 -11.845 1.00 95.69 114 HIS A C 1
ATOM 950 O O . HIS A 1 114 ? -8.853 -6.444 -11.022 1.00 95.69 114 HIS A O 1
ATOM 956 N N . VAL A 1 115 ? -8.862 -7.352 -13.077 1.00 96.06 115 VAL A N 1
ATOM 957 C CA . VAL A 1 115 ? -10.043 -6.611 -13.533 1.00 96.06 115 VAL A CA 1
ATOM 958 C C . VAL A 1 115 ? -11.283 -7.012 -12.729 1.00 96.06 115 VAL A C 1
ATOM 960 O O . VAL A 1 115 ? -12.009 -6.130 -12.283 1.00 96.06 115 VAL A O 1
ATOM 963 N N . ILE A 1 116 ? -11.498 -8.307 -12.468 1.00 96.50 116 ILE A N 1
ATOM 964 C CA . ILE A 1 116 ? -12.621 -8.785 -11.639 1.00 96.50 116 ILE A CA 1
ATOM 965 C C . ILE A 1 116 ? -12.516 -8.251 -10.202 1.00 96.50 116 ILE A C 1
ATOM 967 O O . ILE A 1 116 ? -13.497 -7.791 -9.623 1.00 96.50 116 ILE A O 1
ATOM 971 N N . LEU A 1 117 ? -11.323 -8.274 -9.607 1.00 96.38 117 LEU A N 1
ATOM 972 C CA . LEU A 1 117 ? -11.125 -7.728 -8.262 1.00 96.38 117 LEU A CA 1
ATOM 973 C C . LEU A 1 117 ? -11.341 -6.209 -8.233 1.00 96.38 117 LEU A C 1
ATOM 975 O O . LEU A 1 117 ? -11.935 -5.692 -7.287 1.00 96.38 117 LEU A O 1
ATOM 979 N N . ALA A 1 118 ? -10.904 -5.493 -9.273 1.00 95.88 118 ALA A N 1
ATOM 980 C CA . ALA A 1 118 ? -11.102 -4.054 -9.400 1.00 95.88 118 ALA A CA 1
ATOM 981 C C . ALA A 1 118 ? -12.583 -3.682 -9.573 1.00 95.88 118 ALA A C 1
ATOM 983 O O . ALA A 1 118 ? -13.030 -2.728 -8.937 1.00 95.88 118 ALA A O 1
ATOM 984 N N . THR A 1 119 ? -13.363 -4.436 -10.361 1.00 95.31 119 THR A N 1
ATOM 985 C CA . THR A 1 119 ? -14.809 -4.192 -10.520 1.00 95.31 119 THR A CA 1
ATOM 986 C C . THR A 1 119 ? -15.559 -4.398 -9.208 1.00 95.31 119 THR A C 1
ATOM 988 O O . THR A 1 119 ? -16.344 -3.532 -8.825 1.00 95.31 119 THR A O 1
ATOM 991 N N . ILE A 1 120 ? -15.283 -5.490 -8.483 1.00 95.50 120 ILE A N 1
ATOM 992 C CA . ILE A 1 120 ? -15.886 -5.762 -7.166 1.00 95.50 120 ILE A CA 1
ATOM 993 C C . ILE A 1 120 ? -15.551 -4.632 -6.187 1.00 95.50 120 ILE A C 1
ATOM 995 O O . ILE A 1 120 ? -16.437 -4.085 -5.531 1.00 95.50 120 ILE A O 1
ATOM 999 N N . SER A 1 121 ? -14.276 -4.252 -6.119 1.00 93.94 121 SER A N 1
ATOM 1000 C CA . SER A 1 121 ? -13.789 -3.263 -5.160 1.00 93.94 121 SER A CA 1
ATOM 1001 C C . SER A 1 121 ? -14.310 -1.849 -5.441 1.00 93.94 121 SER A C 1
ATOM 1003 O O . SER A 1 121 ? -14.665 -1.112 -4.513 1.00 93.94 121 SER A O 1
ATOM 1005 N N . LEU A 1 122 ? -14.417 -1.473 -6.720 1.00 93.31 122 LEU A N 1
ATOM 1006 C CA . LEU A 1 122 ? -15.007 -0.199 -7.114 1.00 93.31 122 LEU A CA 1
ATOM 1007 C C . LEU A 1 122 ? -16.516 -0.181 -6.846 1.00 93.31 122 LEU A C 1
ATOM 1009 O O . LEU A 1 122 ? -17.015 0.799 -6.297 1.00 93.31 122 LEU A O 1
ATOM 1013 N N . ALA A 1 123 ? -17.237 -1.259 -7.175 1.00 93.50 123 ALA A N 1
ATOM 1014 C CA . ALA A 1 123 ? -18.670 -1.366 -6.905 1.00 93.50 123 ALA A CA 1
ATOM 1015 C C . ALA A 1 123 ? -18.973 -1.245 -5.403 1.00 93.50 123 ALA A C 1
ATOM 1017 O O . ALA A 1 123 ? -19.867 -0.493 -5.013 1.00 93.50 123 ALA A O 1
ATOM 1018 N N . GLU A 1 124 ? -18.187 -1.912 -4.551 1.00 91.94 124 GLU A N 1
ATOM 1019 C CA . GLU A 1 124 ? -18.288 -1.777 -3.094 1.00 91.94 124 GLU A CA 1
ATOM 1020 C C . GLU A 1 124 ? -18.029 -0.331 -2.646 1.00 91.94 124 GLU A C 1
ATOM 1022 O O . GLU A 1 124 ? -18.766 0.219 -1.827 1.00 91.94 124 GLU A O 1
ATOM 1027 N N . SER A 1 125 ? -17.006 0.318 -3.201 1.00 90.25 125 SER A N 1
ATOM 1028 C CA . SER A 1 125 ? -16.628 1.678 -2.808 1.00 90.25 125 SER A CA 1
ATOM 1029 C C . SER A 1 125 ? -17.661 2.721 -3.237 1.00 90.25 125 SER A C 1
ATOM 1031 O O . SER A 1 125 ? -17.999 3.600 -2.445 1.00 90.25 125 SER A O 1
ATOM 1033 N N . ILE A 1 126 ? -18.234 2.591 -4.437 1.00 90.94 126 ILE A N 1
ATOM 1034 C CA . ILE A 1 126 ? -19.354 3.423 -4.901 1.00 90.94 126 ILE A CA 1
ATOM 1035 C C . ILE A 1 126 ? -20.580 3.202 -4.011 1.00 90.94 126 ILE A C 1
ATOM 1037 O O . ILE A 1 126 ? -21.219 4.170 -3.594 1.00 90.94 126 ILE A O 1
ATOM 1041 N N . LEU A 1 127 ? -20.887 1.947 -3.666 1.00 90.94 127 LEU A N 1
ATOM 1042 C CA . LEU A 1 127 ? -21.996 1.623 -2.773 1.00 90.94 127 LEU A CA 1
ATOM 1043 C C . LEU A 1 127 ? -21.810 2.265 -1.391 1.00 90.94 127 LEU A C 1
ATOM 1045 O O . LEU A 1 127 ? -22.748 2.854 -0.859 1.00 90.94 127 LEU A O 1
ATOM 1049 N N . LEU A 1 128 ? -20.605 2.218 -0.821 1.00 87.38 128 LEU A N 1
ATOM 1050 C CA . LEU A 1 128 ? -20.311 2.850 0.468 1.00 87.38 128 LEU A CA 1
ATOM 1051 C C . LEU A 1 128 ? -20.431 4.378 0.418 1.00 87.38 128 LEU A C 1
ATOM 1053 O O . LEU A 1 128 ? -20.946 4.966 1.368 1.00 87.38 128 LEU A O 1
ATOM 1057 N N . VAL A 1 129 ? -20.025 5.020 -0.682 1.00 88.31 129 VAL A N 1
ATOM 1058 C CA . VAL A 1 129 ? -20.248 6.462 -0.886 1.00 88.31 129 VAL A CA 1
ATOM 1059 C C . VAL A 1 129 ? -21.746 6.767 -0.977 1.00 88.31 129 VAL A C 1
ATOM 1061 O O . VAL A 1 129 ? -22.237 7.660 -0.290 1.00 88.31 129 VAL A O 1
ATOM 1064 N N . TYR A 1 130 ? -22.506 5.979 -1.742 1.00 88.88 130 TYR A N 1
ATOM 1065 C CA . TYR A 1 130 ? -23.957 6.143 -1.871 1.00 88.88 130 TYR A CA 1
ATOM 1066 C C . TYR A 1 130 ? -24.699 5.986 -0.529 1.00 88.88 130 TYR A C 1
ATOM 1068 O O . TYR A 1 130 ? -25.576 6.790 -0.194 1.00 88.88 130 TYR A O 1
ATOM 1076 N N . LEU A 1 131 ? -24.333 4.978 0.270 1.00 86.50 131 LEU A N 1
ATOM 1077 C CA . LEU A 1 131 ? -24.911 4.738 1.599 1.00 86.50 131 LEU A CA 1
ATOM 1078 C C . LEU A 1 131 ? -24.440 5.760 2.641 1.00 86.50 131 LEU A C 1
ATOM 1080 O O . LEU A 1 131 ? -25.175 6.072 3.578 1.00 86.50 131 LEU A O 1
ATOM 1084 N N . GLY A 1 132 ? -23.224 6.279 2.481 1.00 81.50 132 GLY A N 1
ATOM 1085 C CA . GLY A 1 132 ? -22.634 7.297 3.340 1.00 81.50 132 GLY A CA 1
ATOM 1086 C C . GLY A 1 132 ? -23.113 8.718 3.047 1.00 81.50 132 GLY A C 1
ATOM 1087 O O . GLY A 1 132 ? -22.791 9.619 3.822 1.00 81.50 132 GLY A O 1
ATOM 1088 N N . TYR A 1 133 ? -23.851 8.952 1.959 1.00 84.38 133 TYR A N 1
ATOM 1089 C CA . TYR A 1 133 ? -24.229 10.295 1.528 1.00 84.38 133 TYR A CA 1
ATOM 1090 C C . TYR A 1 133 ? -25.117 11.018 2.557 1.00 84.38 133 TYR A C 1
ATOM 1092 O O . TYR A 1 133 ? -26.256 10.616 2.808 1.00 84.38 133 TYR A O 1
ATOM 1100 N N . LYS A 1 134 ? -24.591 12.114 3.123 1.00 82.88 134 LYS A N 1
ATOM 1101 C CA . LYS A 1 134 ? -25.265 13.007 4.090 1.00 82.88 134 LYS A CA 1
ATOM 1102 C C . LYS A 1 134 ? -25.338 14.475 3.624 1.00 82.88 134 LYS A C 1
ATOM 1104 O O . LYS A 1 134 ? -25.496 15.364 4.449 1.00 82.88 134 LYS A O 1
ATOM 1109 N N . GLY A 1 135 ? -25.177 14.737 2.324 1.00 78.94 135 GLY A N 1
ATOM 1110 C CA . GLY A 1 135 ? -25.226 16.087 1.735 1.00 78.94 135 GLY A CA 1
ATOM 1111 C C . GLY A 1 135 ? -23.932 16.510 1.031 1.00 78.94 135 GLY A C 1
ATOM 1112 O O . GLY A 1 135 ? -23.993 17.020 -0.084 1.00 78.94 135 GLY A O 1
ATOM 1113 N N . ASN A 1 136 ? -22.758 16.185 1.587 1.00 83.19 136 ASN A N 1
ATOM 1114 C CA . ASN A 1 136 ? -21.457 16.587 1.026 1.00 83.19 136 ASN A CA 1
ATOM 1115 C C . ASN A 1 136 ? -20.751 15.443 0.274 1.00 83.19 136 ASN A C 1
ATOM 1117 O O . ASN A 1 136 ? -19.940 14.721 0.855 1.00 83.19 136 ASN A O 1
ATOM 1121 N N . LEU A 1 137 ? -21.014 15.301 -1.034 1.00 82.12 137 LEU A N 1
ATOM 1122 C CA . LEU A 1 137 ? -20.323 14.312 -1.888 1.00 82.12 137 LEU A CA 1
ATOM 1123 C C . LEU A 1 137 ? -18.836 14.628 -2.068 1.00 82.12 137 LEU A C 1
ATOM 1125 O O . LEU A 1 137 ? -18.010 13.722 -2.024 1.00 82.12 137 LEU A O 1
ATOM 1129 N N . CYS A 1 138 ? -18.484 15.906 -2.239 1.00 80.62 138 CYS A N 1
ATOM 1130 C CA . CYS A 1 138 ? -17.107 16.319 -2.528 1.00 80.62 138 CYS A CA 1
ATOM 1131 C C . CYS A 1 138 ? -16.131 15.874 -1.427 1.00 80.62 138 CYS A C 1
ATOM 1133 O O . CYS A 1 138 ? -15.077 15.317 -1.714 1.00 80.62 138 CYS A O 1
ATOM 1135 N N . GLN A 1 139 ? -16.529 16.003 -0.158 1.00 83.94 139 GLN A N 1
ATOM 1136 C CA . GLN A 1 139 ? -15.712 15.563 0.975 1.00 83.94 139 GLN A CA 1
ATOM 1137 C C . GLN A 1 139 ? -15.485 14.041 0.990 1.00 83.94 139 GLN A C 1
ATOM 1139 O O . GLN A 1 139 ? -14.423 13.581 1.402 1.00 83.94 139 GLN A O 1
ATOM 1144 N N . GLN A 1 140 ? -16.465 13.252 0.542 1.00 80.38 140 GLN A N 1
ATOM 1145 C CA . GLN A 1 140 ? -16.341 11.793 0.478 1.00 80.38 140 GLN A CA 1
ATOM 1146 C C . GLN A 1 140 ? -15.464 11.348 -0.693 1.00 80.38 140 GLN A C 1
ATOM 1148 O O . GLN A 1 140 ? -14.616 10.471 -0.520 1.00 80.38 140 GLN A O 1
ATOM 1153 N N . LEU A 1 141 ? -15.621 11.992 -1.852 1.00 83.31 141 LEU A N 1
ATOM 1154 C CA . LEU A 1 141 ? -14.811 11.728 -3.041 1.00 83.31 141 LEU A CA 1
ATOM 1155 C C . LEU A 1 141 ? -13.350 12.165 -2.854 1.00 83.31 141 LEU A C 1
ATOM 1157 O O . LEU A 1 141 ? -12.446 11.487 -3.326 1.00 83.31 141 LEU A O 1
ATOM 1161 N N . LEU A 1 142 ? -13.096 13.243 -2.109 1.00 86.00 142 LEU A N 1
ATOM 1162 C CA . LEU A 1 142 ? -11.739 13.714 -1.810 1.00 86.00 142 LEU A CA 1
ATOM 1163 C C . LEU A 1 142 ? -11.104 13.017 -0.590 1.00 86.00 142 LEU A C 1
ATOM 1165 O O . LEU A 1 142 ? -10.065 13.447 -0.085 1.00 86.00 142 LEU A O 1
ATOM 1169 N N . SER A 1 143 ? -11.720 11.951 -0.070 1.00 89.31 143 SER A N 1
ATOM 1170 C CA . SER A 1 143 ? -11.138 11.193 1.036 1.00 89.31 143 SER A CA 1
ATOM 1171 C C . SER A 1 143 ? -9.902 10.414 0.570 1.00 89.31 143 SER A C 1
ATOM 1173 O O . SER A 1 143 ? -9.889 9.819 -0.507 1.00 89.31 143 SER A O 1
ATOM 1175 N N . ARG A 1 144 ? -8.853 10.366 1.405 1.00 90.06 144 ARG A N 1
ATOM 1176 C CA . ARG A 1 144 ? -7.585 9.674 1.086 1.00 90.06 144 ARG A CA 1
ATOM 1177 C C . ARG A 1 144 ? -7.805 8.213 0.677 1.00 90.06 144 ARG A C 1
ATOM 1179 O O . ARG A 1 144 ? -7.168 7.726 -0.250 1.00 90.06 144 ARG A O 1
ATOM 1186 N N . GLN A 1 145 ? -8.741 7.535 1.343 1.00 90.56 145 GLN A N 1
ATOM 1187 C CA . GLN A 1 145 ? -9.103 6.154 1.040 1.00 90.56 145 GLN A CA 1
ATOM 1188 C C . GLN A 1 145 ? -9.752 6.023 -0.343 1.00 90.56 145 GLN A C 1
ATOM 1190 O O . GLN A 1 145 ? -9.389 5.123 -1.093 1.00 90.56 145 GLN A O 1
ATOM 1195 N N . PHE A 1 146 ? -10.688 6.911 -0.691 1.00 91.38 146 PHE A N 1
ATOM 1196 C CA . PHE A 1 146 ? -11.357 6.859 -1.988 1.00 91.38 146 PHE A CA 1
ATOM 1197 C C . PHE A 1 146 ? -10.402 7.200 -3.132 1.00 91.38 146 PHE A C 1
ATOM 1199 O O . PHE A 1 146 ? -10.429 6.522 -4.150 1.00 91.38 146 PHE A O 1
ATOM 1206 N N . ILE A 1 147 ? -9.502 8.173 -2.951 1.00 92.94 147 ILE A N 1
ATOM 1207 C CA . ILE A 1 147 ? -8.477 8.504 -3.954 1.00 92.94 147 ILE A CA 1
ATOM 1208 C C . ILE A 1 147 ? -7.566 7.300 -4.216 1.00 92.94 147 ILE A C 1
ATOM 1210 O O . ILE A 1 147 ? -7.364 6.934 -5.371 1.00 92.94 147 ILE A O 1
ATOM 1214 N N . LEU A 1 148 ? -7.054 6.651 -3.162 1.00 93.94 148 LEU A N 1
ATOM 1215 C CA . LEU A 1 148 ? -6.225 5.448 -3.307 1.00 93.94 148 LEU A CA 1
ATOM 1216 C C . LEU A 1 148 ? -6.978 4.319 -4.017 1.00 93.94 148 LEU A C 1
ATOM 1218 O O . LEU A 1 148 ? -6.422 3.670 -4.896 1.00 93.94 148 LEU A O 1
ATOM 1222 N N . GLU A 1 149 ? -8.245 4.109 -3.668 1.00 95.06 149 GLU A N 1
ATOM 1223 C CA . GLU A 1 149 ? -9.115 3.133 -4.322 1.00 95.06 149 GLU A CA 1
ATOM 1224 C C . GLU A 1 149 ? -9.296 3.444 -5.816 1.00 95.06 149 GLU A C 1
ATOM 1226 O O . GLU A 1 149 ? -9.200 2.550 -6.652 1.00 95.06 149 GLU A O 1
ATOM 1231 N N . LEU A 1 150 ? -9.504 4.712 -6.170 1.00 94.19 150 LEU A N 1
ATOM 1232 C CA . LEU A 1 150 ? -9.685 5.165 -7.548 1.00 94.19 150 LEU A CA 1
ATOM 1233 C C . LEU A 1 150 ? -8.404 4.941 -8.367 1.00 94.19 150 LEU A C 1
ATOM 1235 O O . LEU A 1 150 ? -8.459 4.345 -9.442 1.00 94.19 150 LEU A O 1
ATOM 1239 N N . VAL A 1 151 ? -7.247 5.327 -7.817 1.00 95.00 151 VAL A N 1
ATOM 1240 C CA . VAL A 1 151 ? -5.923 5.150 -8.440 1.00 95.00 151 VAL A CA 1
ATOM 1241 C C . VAL A 1 151 ? -5.603 3.675 -8.693 1.00 95.00 151 VAL A C 1
ATOM 1243 O O . VAL A 1 151 ? -5.021 3.352 -9.726 1.00 95.00 151 VAL A O 1
ATOM 1246 N N . THR A 1 152 ? -5.989 2.761 -7.797 1.00 94.94 152 THR A N 1
ATOM 1247 C CA . THR A 1 152 ? -5.671 1.333 -7.959 1.00 94.94 152 THR A CA 1
ATOM 1248 C C . THR A 1 152 ? -6.710 0.537 -8.745 1.00 94.94 152 THR A C 1
ATOM 1250 O O . THR A 1 152 ? -6.384 -0.563 -9.187 1.00 94.94 152 THR A O 1
ATOM 1253 N N . THR A 1 153 ? -7.933 1.043 -8.945 1.00 95.31 153 THR A N 1
ATOM 1254 C CA . THR A 1 153 ? -9.023 0.289 -9.602 1.00 95.31 153 THR A CA 1
ATOM 1255 C C . THR A 1 153 ? -9.426 0.840 -10.967 1.00 95.31 153 THR A C 1
ATOM 1257 O O . THR A 1 153 ? -9.604 0.061 -11.903 1.00 95.31 153 THR A O 1
ATOM 1260 N N . VAL A 1 154 ? -9.536 2.162 -11.128 1.00 95.06 154 VAL A N 1
ATOM 1261 C CA . VAL A 1 154 ? -10.034 2.768 -12.374 1.00 95.06 154 VAL A CA 1
ATOM 1262 C C . VAL A 1 154 ? -9.120 2.496 -13.567 1.00 95.06 154 VAL A C 1
ATOM 1264 O O . VAL A 1 154 ? -9.656 2.127 -14.613 1.00 95.06 154 VAL A O 1
ATOM 1267 N N . PRO A 1 155 ? -7.778 2.554 -13.450 1.00 95.69 155 PRO A N 1
ATOM 1268 C CA . PRO A 1 155 ? -6.907 2.176 -14.557 1.00 95.69 155 PRO A CA 1
ATOM 1269 C C . PRO A 1 155 ? -7.187 0.767 -15.096 1.00 95.69 155 PRO A C 1
ATOM 1271 O O . PRO A 1 155 ? -7.223 0.592 -16.311 1.00 95.69 155 PRO A O 1
ATOM 1274 N N . PHE A 1 156 ? -7.486 -0.223 -14.238 1.00 95.00 156 PHE A N 1
ATOM 1275 C CA . PHE A 1 156 ? -7.852 -1.573 -14.696 1.00 95.00 156 PHE A CA 1
ATOM 1276 C C . PHE A 1 156 ? -9.133 -1.582 -15.525 1.00 95.00 156 PHE A C 1
ATOM 1278 O O . PHE A 1 156 ? -9.193 -2.284 -16.533 1.00 95.00 156 PHE A O 1
ATOM 1285 N N . LEU A 1 157 ? -10.137 -0.792 -15.146 1.00 94.62 157 LEU A N 1
ATOM 1286 C CA . LEU A 1 157 ? -11.373 -0.680 -15.921 1.00 94.62 157 LEU A CA 1
ATOM 1287 C C . LEU A 1 157 ? -11.136 0.002 -17.264 1.00 94.62 157 LEU A C 1
ATOM 1289 O O . LEU A 1 157 ? -11.675 -0.440 -18.272 1.00 94.62 157 LEU A O 1
ATOM 1293 N N . VAL A 1 158 ? -10.278 1.022 -17.307 1.00 95.00 158 VAL A N 1
ATOM 1294 C CA . VAL A 1 158 ? -9.890 1.672 -18.565 1.00 95.00 158 VAL A CA 1
ATOM 1295 C C . VAL A 1 158 ? -9.199 0.675 -19.509 1.00 95.00 158 VAL A C 1
ATOM 1297 O O . VAL A 1 158 ? -9.453 0.704 -20.714 1.00 95.00 158 VAL A O 1
ATOM 1300 N N . THR A 1 159 ? -8.423 -0.287 -18.984 1.00 94.50 159 THR A N 1
ATOM 1301 C CA . THR A 1 159 ? -7.796 -1.337 -19.816 1.00 94.50 159 THR A CA 1
ATOM 1302 C C . THR A 1 159 ? -8.784 -2.282 -20.516 1.00 94.50 159 THR A C 1
ATOM 1304 O O . THR A 1 159 ? -8.385 -2.986 -21.444 1.00 94.50 159 THR A O 1
ATOM 1307 N N . LEU A 1 160 ? -10.064 -2.312 -20.115 1.00 93.62 160 LEU A N 1
ATOM 1308 C CA . LEU A 1 160 ? -11.103 -3.057 -20.839 1.00 93.62 160 LEU A CA 1
ATOM 1309 C C . LEU A 1 160 ? -11.442 -2.400 -22.178 1.00 93.62 160 LEU A C 1
ATOM 1311 O O . LEU A 1 160 ? -11.669 -3.099 -23.163 1.00 93.62 160 LEU A O 1
ATOM 1315 N N . PHE A 1 161 ? -11.468 -1.067 -22.206 1.00 94.94 161 PHE A N 1
ATOM 1316 C CA . PHE A 1 161 ? -11.858 -0.294 -23.383 1.00 94.94 161 PHE A CA 1
ATOM 1317 C C . PHE A 1 161 ? -10.698 -0.092 -24.358 1.00 94.94 161 PHE A C 1
ATOM 1319 O O . PHE A 1 161 ? -10.930 0.043 -25.557 1.00 94.94 161 PHE A O 1
ATOM 1326 N N . HIS A 1 162 ? -9.453 -0.096 -23.867 1.00 92.94 162 HIS A N 1
ATOM 1327 C CA . HIS A 1 162 ? -8.272 0.112 -24.701 1.00 92.94 162 HIS A CA 1
ATOM 1328 C C . HIS A 1 162 ? -7.265 -1.051 -24.578 1.00 92.94 162 HIS A C 1
ATOM 1330 O O . HIS A 1 162 ? -6.534 -1.128 -23.585 1.00 92.94 162 HIS A O 1
ATOM 1336 N N . PRO A 1 163 ? -7.182 -1.945 -25.591 1.00 89.44 163 PRO A N 1
ATOM 1337 C CA . PRO A 1 163 ? -6.286 -3.101 -25.587 1.00 89.44 163 PRO A CA 1
ATOM 1338 C C . PRO A 1 163 ? -4.801 -2.821 -25.300 1.00 89.44 163 PRO A C 1
ATOM 1340 O O . PRO A 1 163 ? -4.245 -3.575 -24.502 1.00 89.44 163 PRO A O 1
ATOM 1343 N N . PRO A 1 164 ? -4.138 -1.779 -25.850 1.00 91.44 164 PRO A N 1
ATOM 1344 C CA . PRO A 1 164 ? -2.705 -1.576 -25.605 1.00 91.44 164 PRO A CA 1
ATOM 1345 C C . PRO A 1 164 ? -2.389 -1.266 -24.132 1.00 91.44 164 PRO A C 1
ATOM 1347 O O . PRO A 1 164 ? -1.309 -1.612 -23.656 1.00 91.44 164 PRO A O 1
ATOM 1350 N N . LEU A 1 165 ? -3.349 -0.729 -23.361 1.00 92.88 165 LEU A N 1
ATOM 1351 C CA . LEU A 1 165 ? -3.180 -0.431 -21.931 1.00 92.88 165 LEU A CA 1
ATOM 1352 C C . LEU A 1 165 ? -3.164 -1.673 -21.036 1.00 92.88 165 LEU A C 1
ATOM 1354 O O . LEU A 1 165 ? -2.916 -1.552 -19.838 1.00 92.88 165 LEU A O 1
ATOM 1358 N N . ARG A 1 166 ? -3.406 -2.879 -21.564 1.00 92.69 166 ARG A N 1
ATOM 1359 C CA . ARG A 1 166 ? -3.372 -4.113 -20.759 1.00 92.69 166 ARG A CA 1
ATOM 1360 C C . ARG A 1 166 ? -2.025 -4.348 -20.083 1.00 92.69 166 ARG A C 1
ATOM 1362 O O . ARG A 1 166 ? -2.007 -4.957 -19.019 1.00 92.69 166 ARG A O 1
ATOM 1369 N N . HIS A 1 167 ? -0.931 -3.863 -20.663 1.00 93.00 167 HIS A N 1
ATOM 1370 C CA . HIS A 1 167 ? 0.408 -3.943 -20.073 1.00 93.00 167 HIS A CA 1
ATOM 1371 C C . HIS A 1 167 ? 0.779 -2.706 -19.253 1.00 93.00 167 HIS A C 1
ATOM 1373 O O . HIS A 1 167 ? 1.859 -2.663 -18.683 1.00 93.00 167 HIS A O 1
ATOM 1379 N N . MET A 1 168 ? -0.091 -1.699 -19.150 1.00 94.06 168 MET A N 1
ATOM 1380 C CA . MET A 1 168 ? 0.204 -0.506 -18.360 1.00 94.06 168 MET A CA 1
ATOM 1381 C C . MET A 1 168 ? 0.389 -0.878 -16.885 1.00 94.06 168 MET A C 1
ATOM 1383 O O . MET A 1 168 ? -0.401 -1.645 -16.313 1.00 94.06 168 MET A O 1
ATOM 1387 N N . PHE A 1 169 ? 1.428 -0.321 -16.271 1.00 94.94 169 PHE A N 1
ATOM 1388 C CA . PHE A 1 169 ? 1.686 -0.454 -14.850 1.00 94.94 169 PHE A CA 1
ATOM 1389 C C . PHE A 1 169 ? 0.572 0.191 -14.027 1.00 94.94 169 PHE A C 1
ATOM 1391 O O . PHE A 1 169 ? 0.151 1.320 -14.274 1.00 94.94 169 PHE A O 1
ATOM 1398 N N . ILE A 1 170 ? 0.112 -0.531 -13.007 1.00 95.56 170 ILE A N 1
ATOM 1399 C CA . ILE A 1 170 ? -0.853 -0.028 -12.033 1.00 95.56 170 ILE A CA 1
ATOM 1400 C C . ILE A 1 170 ? -0.282 -0.341 -10.643 1.00 95.56 170 ILE A C 1
ATOM 1402 O O . ILE A 1 170 ? 0.049 -1.503 -10.385 1.00 95.56 170 ILE A O 1
ATOM 1406 N N . PRO A 1 171 ? -0.159 0.645 -9.733 1.00 95.50 171 PRO A N 1
ATOM 1407 C CA . PRO A 1 171 ? 0.499 0.474 -8.436 1.00 95.50 171 PRO A CA 1
ATOM 1408 C C . PRO A 1 171 ? -0.403 -0.250 -7.419 1.00 95.50 171 PRO A C 1
ATOM 1410 O O . PRO A 1 171 ? -0.786 0.290 -6.382 1.00 95.50 171 PRO A O 1
ATOM 1413 N N . VAL A 1 172 ? -0.751 -1.509 -7.704 1.00 95.81 172 VAL A N 1
ATOM 1414 C CA . VAL A 1 172 ? -1.667 -2.332 -6.888 1.00 95.81 172 VAL A CA 1
ATOM 1415 C C . VAL A 1 172 ? -1.138 -2.576 -5.480 1.00 95.81 172 VAL A C 1
ATOM 1417 O O . VAL A 1 172 ? -1.926 -2.758 -4.557 1.00 95.81 172 VAL A O 1
ATOM 1420 N N . PHE A 1 173 ? 0.179 -2.529 -5.281 1.00 95.44 173 PHE A N 1
ATOM 1421 C CA . PHE A 1 173 ? 0.787 -2.672 -3.959 1.00 95.44 173 PHE A CA 1
ATOM 1422 C C . PHE A 1 173 ? 0.292 -1.614 -2.951 1.00 95.44 173 PHE A C 1
ATOM 1424 O O . PHE A 1 173 ? 0.325 -1.872 -1.751 1.00 95.44 173 PHE A O 1
ATOM 1431 N N . LEU A 1 174 ? -0.242 -0.469 -3.409 1.00 96.25 174 LEU A N 1
ATOM 1432 C CA . LEU A 1 174 ? -0.892 0.535 -2.553 1.00 96.25 174 LEU A CA 1
ATOM 1433 C C . LEU A 1 174 ? -2.175 0.018 -1.876 1.00 96.25 174 LEU A C 1
ATOM 1435 O O . LEU A 1 174 ? -2.627 0.600 -0.888 1.00 96.25 174 LEU A O 1
ATOM 1439 N N . ASN A 1 175 ? -2.742 -1.101 -2.343 1.00 96.56 175 ASN A N 1
ATOM 1440 C CA . ASN A 1 175 ? -3.860 -1.769 -1.681 1.00 96.56 175 ASN A CA 1
ATOM 1441 C C . ASN A 1 175 ? -3.498 -2.285 -0.275 1.00 96.56 175 ASN A C 1
ATOM 1443 O O . ASN A 1 175 ? -4.413 -2.546 0.507 1.00 96.56 175 ASN A O 1
ATOM 1447 N N . SER A 1 176 ? -2.210 -2.365 0.093 1.00 96.44 176 SER A N 1
ATOM 1448 C CA . SER A 1 176 ? -1.781 -2.638 1.472 1.00 96.44 176 SER A CA 1
ATOM 1449 C C . SER A 1 176 ? -2.320 -1.585 2.450 1.00 96.44 176 SER A C 1
ATOM 1451 O O . SER A 1 176 ? -2.874 -1.935 3.491 1.00 96.44 176 SER A O 1
ATOM 1453 N N . TRP A 1 177 ? -2.287 -0.303 2.073 1.00 96.38 177 TRP A N 1
ATOM 1454 C CA . TRP A 1 177 ? -2.845 0.786 2.876 1.00 96.38 177 TRP A CA 1
ATOM 1455 C C . TRP A 1 177 ? -4.366 0.689 2.989 1.00 96.38 177 TRP A C 1
ATOM 1457 O O . TRP A 1 177 ? -4.916 0.887 4.070 1.00 96.38 177 TRP A O 1
ATOM 1467 N N . LEU A 1 178 ? -5.060 0.317 1.907 1.00 95.44 178 LEU A N 1
ATOM 1468 C CA . LEU A 1 178 ? -6.508 0.071 1.939 1.00 95.44 178 LEU A CA 1
ATOM 1469 C C . LEU A 1 178 ? -6.868 -1.107 2.855 1.00 95.44 178 LEU A C 1
ATOM 1471 O O . LEU A 1 178 ? -7.862 -1.030 3.578 1.00 95.44 178 LEU A O 1
ATOM 1475 N N . ALA A 1 179 ? -6.053 -2.167 2.873 1.00 95.62 179 ALA A N 1
ATOM 1476 C CA . ALA A 1 179 ? -6.208 -3.279 3.808 1.00 95.62 179 ALA A CA 1
ATOM 1477 C C . ALA A 1 179 ? -5.995 -2.825 5.262 1.00 95.62 179 ALA A C 1
ATOM 1479 O O . ALA A 1 179 ? -6.798 -3.163 6.131 1.00 95.62 179 ALA A O 1
ATOM 1480 N N . LYS A 1 180 ? -4.979 -1.992 5.521 1.00 94.88 180 LYS A N 1
ATOM 1481 C CA . LYS A 1 180 ? -4.733 -1.393 6.839 1.00 94.88 180 LYS A CA 1
ATOM 1482 C C . LYS A 1 180 ? -5.904 -0.524 7.305 1.00 94.88 180 LYS A C 1
ATOM 1484 O O . LYS A 1 180 ? -6.347 -0.672 8.440 1.00 94.88 180 LYS A O 1
ATOM 1489 N N . TYR A 1 181 ? -6.467 0.319 6.437 1.00 92.81 181 TYR A N 1
ATOM 1490 C CA . TYR A 1 181 ? -7.665 1.101 6.770 1.00 92.81 181 TYR A CA 1
ATOM 1491 C C . TYR A 1 181 ? -8.885 0.208 7.047 1.00 92.81 181 TYR A C 1
ATOM 1493 O O . TYR A 1 181 ? -9.673 0.491 7.949 1.00 92.81 181 TYR A O 1
ATOM 1501 N N . ALA A 1 182 ? -9.049 -0.894 6.306 1.00 91.94 182 ALA A N 1
ATOM 1502 C CA . ALA A 1 182 ? -10.104 -1.870 6.579 1.00 91.94 182 ALA A CA 1
ATOM 1503 C C . ALA A 1 182 ? -9.924 -2.544 7.954 1.00 91.94 182 ALA A C 1
ATOM 1505 O O . ALA A 1 182 ? -10.910 -2.730 8.667 1.00 91.94 182 ALA A O 1
ATOM 1506 N N . LEU A 1 183 ? -8.682 -2.838 8.350 1.00 91.19 183 LEU A N 1
ATOM 1507 C CA . LEU A 1 183 ? -8.322 -3.399 9.655 1.00 91.19 183 LEU A CA 1
ATOM 1508 C C . LEU A 1 183 ? -8.571 -2.417 10.813 1.00 91.19 183 LEU A C 1
ATOM 1510 O O . LEU A 1 183 ? -9.159 -2.807 11.819 1.00 91.19 183 LEU A O 1
ATOM 1514 N N . GLU A 1 184 ? -8.226 -1.136 10.666 1.00 89.94 184 GLU A N 1
ATOM 1515 C CA . GLU A 1 184 ? -8.557 -0.102 11.665 1.00 89.94 184 GLU A CA 1
ATOM 1516 C C . GLU A 1 184 ? -10.069 0.028 11.867 1.00 89.94 184 GLU A C 1
ATOM 1518 O O . GLU A 1 184 ? -10.576 0.006 12.990 1.00 89.94 184 GLU A O 1
ATOM 1523 N N . ASN A 1 185 ? -10.811 0.083 10.762 1.00 87.12 185 ASN A N 1
ATOM 1524 C CA . ASN A 1 185 ? -12.265 0.108 10.795 1.00 87.12 185 ASN A CA 1
ATOM 1525 C C . ASN A 1 185 ? -12.831 -1.164 11.447 1.00 87.12 185 ASN A C 1
ATOM 1527 O O . ASN A 1 185 ? -13.801 -1.095 12.200 1.00 87.12 185 ASN A O 1
ATOM 1531 N N . MET A 1 186 ? -12.249 -2.333 11.184 1.00 87.75 186 MET A N 1
ATOM 1532 C CA . MET A 1 186 ? -12.651 -3.586 11.823 1.00 87.75 186 MET A CA 1
ATOM 1533 C C . MET A 1 186 ? -12.465 -3.529 13.346 1.00 87.75 186 MET A C 1
ATOM 1535 O O . MET A 1 186 ? -13.361 -3.949 14.077 1.00 87.75 186 MET A O 1
ATOM 1539 N N . PHE A 1 187 ? -11.354 -2.972 13.837 1.00 84.31 187 PHE A N 1
ATOM 1540 C CA . PHE A 1 187 ? -11.119 -2.824 15.275 1.00 84.31 187 PHE A CA 1
ATOM 1541 C C . PHE A 1 187 ? -12.110 -1.885 15.954 1.00 84.31 187 PHE A C 1
ATOM 1543 O O . PHE A 1 187 ? -12.596 -2.212 17.036 1.00 84.31 187 PHE A O 1
ATOM 1550 N N . ASN A 1 188 ? -12.472 -0.780 15.303 1.00 82.94 188 ASN A N 1
ATOM 1551 C CA . ASN A 1 188 ? -13.492 0.137 15.816 1.00 82.94 188 ASN A CA 1
ATOM 1552 C C . ASN A 1 188 ? -14.857 -0.561 15.964 1.00 82.94 188 ASN A C 1
ATOM 1554 O O . ASN A 1 188 ? -15.545 -0.395 16.974 1.00 82.94 188 ASN A O 1
ATOM 1558 N N . ASP A 1 189 ? -15.230 -1.404 14.995 1.00 80.69 189 ASP A N 1
ATOM 1559 C CA . ASP A 1 189 ? -16.465 -2.193 15.068 1.00 80.69 189 ASP A CA 1
ATOM 1560 C C . ASP A 1 189 ? -16.385 -3.283 16.142 1.00 80.69 189 ASP A C 1
ATOM 1562 O O . ASP A 1 189 ? -17.370 -3.506 16.846 1.00 80.69 189 ASP A O 1
ATOM 1566 N N . LEU A 1 190 ? -15.230 -3.943 16.287 1.00 80.06 190 LEU A N 1
ATOM 1567 C CA . LEU A 1 190 ? -14.988 -4.952 17.322 1.00 80.06 190 LEU A CA 1
ATOM 1568 C C . LEU A 1 190 ? -15.057 -4.350 18.722 1.00 80.06 190 LEU A C 1
ATOM 1570 O O . LEU A 1 190 ? -15.711 -4.933 19.580 1.00 80.06 190 LEU A O 1
ATOM 1574 N N . HIS A 1 191 ? -14.453 -3.180 18.938 1.00 76.56 191 HIS A N 1
ATOM 1575 C CA . HIS A 1 191 ? -14.519 -2.463 20.210 1.00 76.56 191 HIS A CA 1
ATOM 1576 C C . HIS A 1 191 ? -15.969 -2.124 20.581 1.00 76.56 191 HIS A C 1
ATOM 1578 O O . HIS A 1 191 ? -16.373 -2.250 21.733 1.00 76.56 191 HIS A O 1
ATOM 1584 N N . ARG A 1 192 ? -16.791 -1.781 19.581 1.00 73.12 192 ARG A N 1
ATOM 1585 C CA . ARG A 1 192 ? -18.226 -1.548 19.771 1.00 73.12 192 ARG A CA 1
ATOM 1586 C C . ARG A 1 192 ? -19.042 -2.840 19.953 1.00 73.12 192 ARG A C 1
ATOM 1588 O O . ARG A 1 192 ? -20.109 -2.788 20.553 1.00 73.12 192 ARG A O 1
ATOM 1595 N N . ALA A 1 193 ? -18.616 -3.970 19.382 1.00 67.38 193 ALA A N 1
ATOM 1596 C CA . ALA A 1 193 ? -19.377 -5.237 19.338 1.00 67.38 193 ALA A CA 1
ATOM 1597 C C . ALA A 1 193 ? -19.141 -6.129 20.535 1.00 67.38 193 ALA A C 1
ATOM 1599 O O . ALA A 1 193 ? -20.012 -6.860 20.998 1.00 67.38 193 ALA A O 1
ATOM 1600 N N . MET A 1 194 ? -17.888 -6.151 20.935 1.00 60.41 194 MET A N 1
ATOM 1601 C CA . MET A 1 194 ? -17.326 -7.135 21.808 1.00 60.41 194 MET A CA 1
ATOM 1602 C C . MET A 1 194 ? -16.653 -6.339 22.908 1.00 60.41 194 MET A C 1
ATOM 1604 O O . MET A 1 194 ? -15.538 -5.860 22.737 1.00 60.41 194 MET A O 1
ATOM 1608 N N . GLN A 1 195 ? -17.277 -6.334 24.087 1.00 54.34 195 GLN A N 1
ATOM 1609 C CA . GLN A 1 195 ? -16.591 -6.159 25.375 1.00 54.34 195 GLN A CA 1
ATOM 1610 C C . GLN A 1 195 ? -15.575 -7.297 25.630 1.00 54.34 195 GLN A C 1
ATOM 1612 O O . GLN A 1 195 ? -15.352 -7.729 26.757 1.00 54.34 195 GLN A O 1
ATOM 1617 N N . ARG A 1 196 ? -14.992 -7.881 24.579 1.00 52.34 196 ARG A N 1
ATOM 1618 C CA . ARG A 1 196 ? -13.973 -8.907 24.702 1.00 52.34 196 ARG A CA 1
ATOM 1619 C C . ARG A 1 196 ? -12.695 -8.171 25.064 1.00 52.34 196 ARG A C 1
ATOM 1621 O O . ARG A 1 196 ? -12.328 -7.246 24.349 1.00 52.34 196 ARG A O 1
ATOM 1628 N N . ASN A 1 197 ? -12.062 -8.606 26.152 1.00 52.72 197 ASN A N 1
ATOM 1629 C CA . ASN A 1 197 ? -10.799 -8.134 26.736 1.00 52.72 197 ASN A CA 1
ATOM 1630 C C . ASN A 1 197 ? -9.605 -8.119 25.751 1.00 52.72 197 ASN A C 1
ATOM 1632 O O . ASN A 1 197 ? -8.579 -8.748 25.993 1.00 52.72 197 ASN A O 1
ATOM 1636 N N . GLN A 1 198 ? -9.706 -7.433 24.618 1.00 55.72 198 GLN A N 1
ATOM 1637 C CA . GLN A 1 198 ? -8.546 -6.982 23.868 1.00 55.72 198 GLN A CA 1
ATOM 1638 C C . GLN A 1 198 ? -8.187 -5.622 24.443 1.00 55.72 198 GLN A C 1
ATOM 1640 O O . GLN A 1 198 ? -8.980 -4.684 24.389 1.00 55.72 198 GLN A O 1
ATOM 1645 N N . SER A 1 199 ? -7.016 -5.542 25.066 1.00 68.38 199 SER A N 1
ATOM 1646 C CA . SER A 1 199 ? -6.525 -4.282 25.607 1.00 68.38 199 SER A CA 1
ATOM 1647 C C . SER A 1 199 ? -6.380 -3.264 24.475 1.00 68.38 199 SER A C 1
ATOM 1649 O O . SER A 1 199 ? -5.965 -3.622 23.371 1.00 68.38 199 SER A O 1
ATOM 1651 N N . ALA A 1 200 ? -6.672 -1.990 24.750 1.00 73.06 200 ALA A N 1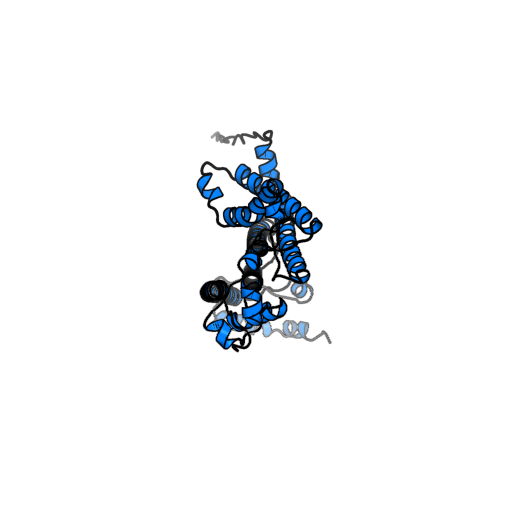
ATOM 1652 C CA . ALA A 1 200 ? -6.388 -0.889 23.822 1.00 73.06 200 ALA A CA 1
ATOM 1653 C C . ALA A 1 200 ? -4.932 -0.948 23.308 1.00 73.06 200 ALA A C 1
ATOM 1655 O O . ALA A 1 200 ? -4.662 -0.707 22.135 1.00 73.06 200 ALA A O 1
ATOM 1656 N N . LEU A 1 201 ? -4.018 -1.416 24.164 1.00 79.69 201 LEU A N 1
ATOM 1657 C CA . LEU A 1 201 ? -2.630 -1.715 23.826 1.00 79.69 201 LEU A CA 1
ATOM 1658 C C . LEU A 1 201 ? -2.463 -2.771 22.720 1.00 79.69 201 LEU A C 1
ATOM 1660 O O . LEU A 1 201 ? -1.658 -2.585 21.817 1.00 79.69 201 LEU A O 1
ATOM 1664 N N . SER A 1 202 ? -3.208 -3.879 22.777 1.00 81.12 202 SER A N 1
ATOM 1665 C CA . SER A 1 202 ? -3.169 -4.935 21.751 1.00 81.12 202 SER A CA 1
ATOM 1666 C C . SER A 1 202 ? -3.625 -4.398 20.388 1.00 81.12 202 SER A C 1
ATOM 1668 O O . SER A 1 202 ? -3.023 -4.690 19.353 1.00 81.12 202 SER A O 1
ATOM 1670 N N . GLN A 1 203 ? -4.655 -3.544 20.389 1.00 83.31 203 GLN A N 1
ATOM 1671 C CA . GLN A 1 203 ? -5.157 -2.900 19.175 1.00 83.31 203 GLN A CA 1
ATOM 1672 C C . GLN A 1 203 ? -4.129 -1.934 18.581 1.00 83.31 203 GLN A C 1
ATOM 1674 O O . GLN A 1 203 ? -3.813 -2.041 17.398 1.00 83.31 203 GLN A O 1
ATOM 1679 N N . GLN A 1 204 ? -3.561 -1.041 19.394 1.00 84.50 204 GLN A N 1
ATOM 1680 C CA . GLN A 1 204 ? -2.521 -0.116 18.940 1.00 84.50 204 GLN A CA 1
ATOM 1681 C C . GLN A 1 204 ? -1.276 -0.842 18.432 1.00 84.50 204 GLN A C 1
ATOM 1683 O O . GLN A 1 204 ? -0.758 -0.484 17.379 1.00 84.50 204 GLN A O 1
ATOM 1688 N N . LEU A 1 205 ? -0.836 -1.903 19.117 1.00 87.12 205 LEU A N 1
ATOM 1689 C CA . LEU A 1 205 ? 0.276 -2.731 18.657 1.00 87.12 205 LEU A CA 1
ATOM 1690 C C . LEU A 1 205 ? -0.027 -3.361 17.292 1.00 87.12 205 LEU A C 1
ATOM 1692 O O . LEU A 1 205 ? 0.839 -3.394 16.424 1.00 87.12 205 LEU A O 1
ATOM 1696 N N . THR A 1 206 ? -1.259 -3.827 17.071 1.00 87.75 206 THR A N 1
ATOM 1697 C CA . THR A 1 206 ? -1.654 -4.400 15.775 1.00 87.75 206 THR A CA 1
ATOM 1698 C C . THR A 1 206 ? -1.702 -3.341 14.669 1.00 87.75 206 THR A C 1
ATOM 1700 O O . THR A 1 206 ? -1.320 -3.612 13.534 1.00 87.75 206 THR A O 1
ATOM 1703 N N . ILE A 1 207 ? -2.148 -2.121 14.978 1.00 88.19 207 ILE A N 1
ATOM 1704 C CA . ILE A 1 207 ? -2.156 -1.015 14.011 1.00 88.19 207 ILE A CA 1
ATOM 1705 C C . ILE A 1 207 ? -0.723 -0.586 13.676 1.00 88.19 207 ILE A C 1
ATOM 1707 O O . ILE A 1 207 ? -0.418 -0.416 12.499 1.00 88.19 207 ILE A O 1
ATOM 1711 N N . LEU A 1 208 ? 0.160 -0.482 14.674 1.00 89.88 208 LEU A N 1
ATOM 1712 C CA . LEU A 1 208 ? 1.584 -0.180 14.500 1.00 89.88 208 LEU A CA 1
ATOM 1713 C C . LEU A 1 208 ? 2.287 -1.232 13.632 1.00 89.88 208 LEU A C 1
ATOM 1715 O O . LEU A 1 208 ? 3.041 -0.902 12.719 1.00 89.88 208 LEU A O 1
ATOM 1719 N N . THR A 1 209 ? 2.060 -2.517 13.902 1.00 90.50 209 THR A N 1
ATOM 1720 C CA . THR A 1 209 ? 2.670 -3.571 13.083 1.00 90.50 209 THR A CA 1
ATOM 1721 C C . THR A 1 209 ? 2.125 -3.531 11.659 1.00 90.50 209 THR A C 1
ATOM 1723 O O . THR A 1 209 ? 2.899 -3.632 10.709 1.00 90.50 209 THR A O 1
ATOM 1726 N N . ALA A 1 210 ? 0.823 -3.285 11.482 1.00 93.19 210 ALA A N 1
ATOM 1727 C CA . ALA A 1 210 ? 0.227 -3.113 10.162 1.00 93.19 210 ALA A CA 1
ATOM 1728 C C . ALA A 1 210 ? 0.780 -1.887 9.410 1.00 93.19 210 ALA A C 1
ATOM 1730 O O . ALA A 1 210 ? 1.032 -1.993 8.209 1.00 93.19 210 ALA A O 1
ATOM 1731 N N . THR A 1 211 ? 0.998 -0.741 10.073 1.00 93.12 211 THR A N 1
ATOM 1732 C CA . THR A 1 211 ? 1.595 0.451 9.438 1.00 93.12 211 THR A CA 1
ATOM 1733 C C . THR A 1 211 ? 3.029 0.189 9.008 1.00 93.12 211 THR A C 1
ATOM 1735 O O . THR A 1 211 ? 3.361 0.488 7.862 1.00 93.12 211 THR A O 1
ATOM 1738 N N . LEU A 1 212 ? 3.851 -0.421 9.866 1.00 92.38 212 LEU A N 1
ATOM 1739 C CA . LEU A 1 212 ? 5.239 -0.762 9.550 1.00 92.38 212 LEU A CA 1
ATOM 1740 C C . LEU A 1 212 ? 5.320 -1.737 8.369 1.00 92.38 212 LEU A C 1
ATOM 1742 O O . LEU A 1 212 ? 6.075 -1.497 7.427 1.00 92.38 212 LEU A O 1
ATOM 1746 N N . VAL A 1 213 ? 4.496 -2.790 8.368 1.00 94.38 213 VAL A N 1
ATOM 1747 C CA . VAL A 1 213 ? 4.430 -3.754 7.259 1.00 94.38 213 VAL A CA 1
ATOM 1748 C C . VAL A 1 213 ? 3.990 -3.076 5.961 1.00 94.38 213 VAL A C 1
ATOM 1750 O O . VAL A 1 213 ? 4.601 -3.320 4.923 1.00 94.38 213 VAL A O 1
ATOM 1753 N N . CYS A 1 214 ? 2.978 -2.200 5.992 1.00 95.81 214 CYS A N 1
ATOM 1754 C CA . CYS A 1 214 ? 2.547 -1.464 4.798 1.00 95.81 214 CYS A CA 1
ATOM 1755 C C . CYS A 1 214 ? 3.651 -0.547 4.269 1.00 95.81 214 CYS A C 1
ATOM 1757 O O . CYS A 1 214 ? 3.898 -0.536 3.065 1.00 95.81 214 CYS A O 1
ATOM 1759 N N . LEU A 1 215 ? 4.332 0.177 5.158 1.00 95.44 215 LEU A N 1
ATOM 1760 C CA . LEU A 1 215 ? 5.403 1.103 4.807 1.00 95.44 215 LEU A CA 1
ATOM 1761 C C . LEU A 1 215 ? 6.559 0.350 4.134 1.00 95.44 215 LEU A C 1
ATOM 1763 O O . LEU A 1 215 ? 6.885 0.653 2.985 1.00 95.44 215 LEU A O 1
ATOM 1767 N N . VAL A 1 216 ? 7.081 -0.699 4.780 1.00 96.19 216 VAL A N 1
ATOM 1768 C CA . VAL A 1 216 ? 8.126 -1.570 4.216 1.00 96.19 216 VAL A CA 1
ATOM 1769 C C . VAL A 1 216 ? 7.674 -2.165 2.883 1.00 96.19 216 VAL A C 1
ATOM 1771 O O . VAL A 1 216 ? 8.387 -2.043 1.892 1.00 96.19 216 VAL A O 1
ATOM 1774 N N . PHE A 1 217 ? 6.473 -2.744 2.813 1.00 97.44 217 PHE A N 1
ATOM 1775 C CA . PHE A 1 217 ? 5.964 -3.363 1.588 1.00 97.44 217 PHE A CA 1
ATOM 1776 C C . PHE A 1 217 ? 5.866 -2.368 0.424 1.00 97.44 217 PHE A C 1
ATOM 1778 O O . PHE A 1 217 ? 6.274 -2.690 -0.692 1.00 97.44 217 PHE A O 1
ATOM 1785 N N . THR A 1 218 ? 5.368 -1.151 0.670 1.00 96.88 218 THR A N 1
ATOM 1786 C CA . THR A 1 218 ? 5.276 -0.121 -0.376 1.00 96.88 218 THR A CA 1
ATOM 1787 C C . THR A 1 218 ? 6.635 0.377 -0.842 1.00 96.88 218 THR A C 1
ATOM 1789 O O . THR A 1 218 ? 6.820 0.544 -2.046 1.00 96.88 218 THR A O 1
ATOM 1792 N N . SER A 1 219 ? 7.604 0.532 0.063 1.00 96.94 219 SER A N 1
ATOM 1793 C CA . SER A 1 219 ? 8.972 0.886 -0.316 1.00 96.94 219 SER A CA 1
ATOM 1794 C C . SER A 1 219 ? 9.634 -0.207 -1.137 1.00 96.94 219 SER A C 1
ATOM 1796 O O . SER A 1 219 ? 10.209 0.099 -2.173 1.00 96.94 219 SER A O 1
ATOM 1798 N N . VAL A 1 220 ? 9.497 -1.474 -0.729 1.00 97.31 220 VAL A N 1
ATOM 1799 C CA . VAL A 1 220 ? 10.053 -2.631 -1.449 1.00 97.31 220 VAL A CA 1
ATOM 1800 C C . VAL A 1 220 ? 9.475 -2.720 -2.855 1.00 97.31 220 VAL A C 1
ATOM 1802 O O . VAL A 1 220 ? 10.221 -2.830 -3.824 1.00 97.31 220 VAL A O 1
ATOM 1805 N N . CYS A 1 221 ? 8.149 -2.642 -2.982 1.00 96.75 221 CYS A N 1
ATOM 1806 C CA . CYS A 1 221 ? 7.488 -2.720 -4.281 1.00 96.75 221 CYS A CA 1
ATOM 1807 C C . CYS A 1 221 ? 7.831 -1.522 -5.173 1.00 96.75 221 CYS A C 1
ATOM 1809 O O . CYS A 1 221 ? 8.006 -1.701 -6.376 1.00 96.75 221 CYS A O 1
ATOM 1811 N N . GLY A 1 222 ? 7.929 -0.322 -4.595 1.00 96.31 222 GLY A N 1
ATOM 1812 C CA . GLY A 1 222 ? 8.249 0.900 -5.324 1.00 96.31 222 GLY A CA 1
ATOM 1813 C C . GLY A 1 222 ? 9.689 0.925 -5.828 1.00 96.31 222 GLY A C 1
ATOM 1814 O O . GLY A 1 222 ? 9.898 1.125 -7.023 1.00 96.31 222 GLY A O 1
ATOM 1815 N N . ILE A 1 223 ? 10.674 0.650 -4.963 1.00 95.88 223 ILE A N 1
ATOM 1816 C CA . ILE A 1 223 ? 12.083 0.633 -5.378 1.00 95.88 223 ILE A CA 1
ATOM 1817 C C . ILE A 1 223 ? 12.340 -0.467 -6.401 1.00 95.88 223 ILE A C 1
ATOM 1819 O O . ILE A 1 223 ? 12.931 -0.196 -7.438 1.00 95.88 223 ILE A O 1
ATOM 1823 N N . GLN A 1 224 ? 11.814 -1.676 -6.171 1.00 95.62 224 GLN A N 1
ATOM 1824 C CA . GLN A 1 224 ? 11.937 -2.784 -7.116 1.00 95.62 224 GLN A CA 1
ATOM 1825 C C . GLN A 1 224 ? 11.371 -2.406 -8.488 1.00 95.62 224 GLN A C 1
ATOM 1827 O O . GLN A 1 224 ? 11.973 -2.739 -9.503 1.00 95.62 224 GLN A O 1
ATOM 1832 N N . HIS A 1 225 ? 10.239 -1.696 -8.522 1.00 95.00 225 HIS A N 1
ATOM 1833 C CA . HIS A 1 225 ? 9.602 -1.283 -9.763 1.00 95.00 225 HIS A CA 1
ATOM 1834 C C . HIS A 1 225 ? 10.396 -0.204 -10.511 1.00 95.00 225 HIS A C 1
ATOM 1836 O O . HIS A 1 225 ? 10.679 -0.388 -11.692 1.00 95.00 225 HIS A O 1
ATOM 1842 N N . PHE A 1 226 ? 10.788 0.891 -9.850 1.00 94.94 226 PHE A N 1
ATOM 1843 C CA . PHE A 1 226 ? 11.562 1.952 -10.507 1.00 94.94 226 PHE A CA 1
ATOM 1844 C C . PHE A 1 226 ? 12.903 1.431 -11.021 1.00 94.94 226 PHE A C 1
ATOM 1846 O O . PHE A 1 226 ? 13.301 1.718 -12.148 1.00 94.94 226 PHE A O 1
ATOM 1853 N N . GLN A 1 227 ? 13.549 0.577 -10.234 1.00 93.44 227 GLN A N 1
ATOM 1854 C CA . GLN A 1 227 ? 14.861 0.032 -10.537 1.00 93.44 227 GLN A CA 1
ATOM 1855 C C . GLN A 1 227 ? 14.874 -0.942 -11.736 1.00 93.44 227 GLN A C 1
ATOM 1857 O O . GLN A 1 227 ? 15.934 -1.342 -12.211 1.00 93.44 227 GLN A O 1
ATOM 1862 N N . ARG A 1 228 ? 13.708 -1.281 -12.305 1.00 92.06 228 ARG A N 1
ATOM 1863 C CA . ARG A 1 228 ? 13.611 -2.016 -13.579 1.00 92.06 228 ARG A CA 1
ATOM 1864 C C . ARG A 1 228 ? 14.210 -1.262 -14.764 1.00 92.06 228 ARG A C 1
ATOM 1866 O O . ARG A 1 228 ? 14.659 -1.909 -15.707 1.00 92.06 228 ARG A O 1
ATOM 1873 N N . ALA A 1 229 ? 14.183 0.071 -14.721 1.00 90.94 229 ALA A N 1
ATOM 1874 C CA . ALA A 1 229 ? 14.723 0.930 -15.773 1.00 90.94 229 ALA A CA 1
ATOM 1875 C C . ALA A 1 229 ? 16.201 1.286 -15.591 1.00 90.94 229 ALA A C 1
ATOM 1877 O O . ALA A 1 229 ? 16.786 1.869 -16.501 1.00 90.94 229 ALA A O 1
ATOM 1878 N N . GLY A 1 230 ? 16.780 0.960 -14.433 1.00 89.12 230 GLY A N 1
ATOM 1879 C CA . GLY A 1 230 ? 18.183 1.210 -14.128 1.00 89.12 230 GLY A CA 1
ATOM 1880 C C . GLY A 1 230 ? 19.124 0.169 -14.728 1.00 89.12 230 GLY A C 1
ATOM 1881 O O . GLY A 1 230 ? 18.709 -0.760 -15.432 1.00 89.12 230 GLY A O 1
ATOM 1882 N N . HIS A 1 231 ? 20.404 0.334 -14.417 1.00 86.38 231 HIS A N 1
ATOM 1883 C CA . HIS A 1 231 ? 21.471 -0.602 -14.744 1.00 86.38 231 HIS A CA 1
ATOM 1884 C C . HIS A 1 231 ? 21.461 -1.782 -13.760 1.00 86.38 231 HIS A C 1
ATOM 1886 O O . HIS A 1 231 ? 21.447 -2.946 -14.167 1.00 86.38 231 HIS A O 1
ATOM 1892 N N . LYS A 1 232 ? 21.364 -1.501 -12.452 1.00 85.44 232 LYS A N 1
ATOM 1893 C CA . LYS A 1 232 ? 21.310 -2.529 -11.398 1.00 85.44 232 LYS A CA 1
ATOM 1894 C C . LYS A 1 232 ? 19.890 -2.990 -11.125 1.00 85.44 232 LYS A C 1
ATOM 1896 O O . LYS A 1 232 ? 19.187 -2.357 -10.351 1.00 85.44 232 LYS A O 1
ATOM 1901 N N . ARG A 1 233 ? 19.459 -4.121 -11.680 1.00 88.00 233 ARG A N 1
ATOM 1902 C CA . ARG A 1 233 ? 18.126 -4.673 -11.375 1.00 88.00 233 ARG A CA 1
ATOM 1903 C C . ARG A 1 233 ? 18.104 -5.328 -10.000 1.00 88.00 233 ARG A C 1
ATOM 1905 O O . ARG A 1 233 ? 18.913 -6.208 -9.722 1.00 88.00 233 ARG A O 1
ATOM 1912 N N . LEU A 1 234 ? 17.140 -4.933 -9.172 1.00 90.44 234 LEU A N 1
ATOM 1913 C CA . LEU A 1 234 ? 16.941 -5.516 -7.848 1.00 90.44 234 LEU A CA 1
ATOM 1914 C C . LEU A 1 234 ? 15.890 -6.624 -7.893 1.00 90.44 234 LEU A C 1
ATOM 1916 O O . LEU A 1 234 ? 14.751 -6.414 -8.318 1.00 90.44 234 LEU A O 1
ATOM 1920 N N . ASN A 1 235 ? 16.259 -7.791 -7.372 1.00 91.75 235 ASN A N 1
ATOM 1921 C CA . ASN A 1 235 ? 15.300 -8.833 -7.025 1.00 91.75 235 ASN A CA 1
ATOM 1922 C C . ASN A 1 235 ? 14.453 -8.402 -5.820 1.00 91.75 235 ASN A C 1
ATOM 1924 O O . ASN A 1 235 ? 14.877 -7.576 -5.011 1.00 91.75 235 ASN A O 1
ATOM 1928 N N . LEU A 1 236 ? 13.281 -9.019 -5.632 1.00 92.25 236 LEU A N 1
ATOM 1929 C CA . LEU A 1 236 ? 12.396 -8.696 -4.505 1.00 92.25 236 LEU A CA 1
ATOM 1930 C C . LEU A 1 236 ? 13.109 -8.830 -3.145 1.00 92.25 236 LEU A C 1
ATOM 1932 O O . LEU A 1 236 ? 12.972 -7.961 -2.291 1.00 92.25 236 LEU A O 1
ATOM 1936 N N . PHE A 1 237 ? 13.918 -9.877 -2.961 1.00 93.75 237 PHE A N 1
ATOM 1937 C CA . PHE A 1 237 ? 14.692 -10.081 -1.732 1.00 93.75 237 PHE A CA 1
ATOM 1938 C C . PHE A 1 237 ? 15.773 -9.016 -1.514 1.00 93.75 237 PHE A C 1
ATOM 1940 O O . PHE A 1 237 ? 15.944 -8.548 -0.391 1.00 93.75 237 PHE A O 1
ATOM 1947 N N . GLN A 1 238 ? 16.461 -8.593 -2.579 1.00 94.69 238 GLN A N 1
ATOM 1948 C CA . GLN A 1 238 ? 17.451 -7.513 -2.504 1.00 94.69 238 GLN A CA 1
ATOM 1949 C C . GLN A 1 238 ? 16.775 -6.180 -2.169 1.00 94.69 238 GLN A C 1
ATOM 1951 O O . GLN A 1 238 ? 17.284 -5.429 -1.346 1.00 94.69 238 GLN A O 1
ATOM 1956 N N . ALA A 1 239 ? 15.589 -5.922 -2.729 1.00 95.62 239 ALA A N 1
ATOM 1957 C CA . ALA A 1 239 ? 14.787 -4.752 -2.389 1.00 95.62 239 ALA A CA 1
ATOM 1958 C C . ALA A 1 239 ? 14.317 -4.773 -0.922 1.00 95.62 239 ALA A C 1
ATOM 1960 O O . ALA A 1 239 ? 14.378 -3.741 -0.260 1.00 95.62 239 ALA A O 1
ATOM 1961 N N . ILE A 1 240 ? 13.898 -5.931 -0.385 1.00 95.94 240 ILE A N 1
ATOM 1962 C CA . ILE A 1 240 ? 13.571 -6.085 1.048 1.00 95.94 240 ILE A CA 1
ATOM 1963 C C . ILE A 1 240 ? 14.780 -5.740 1.909 1.00 95.94 240 ILE A C 1
ATOM 1965 O O . ILE A 1 240 ? 14.664 -4.916 2.813 1.00 95.94 240 ILE A O 1
ATOM 1969 N N . TYR A 1 241 ? 15.930 -6.340 1.613 1.00 96.56 241 TYR A N 1
ATOM 1970 C CA . TYR A 1 241 ? 17.164 -6.083 2.342 1.00 96.56 241 TYR A CA 1
ATOM 1971 C C . TYR A 1 241 ? 17.544 -4.595 2.298 1.00 96.56 241 TYR A C 1
ATOM 1973 O O . TYR A 1 241 ? 17.709 -3.980 3.350 1.00 96.56 241 TYR A O 1
ATOM 1981 N N . PHE A 1 242 ? 17.566 -3.991 1.105 1.00 96.31 242 PHE A N 1
ATOM 1982 C CA . PHE A 1 242 ? 17.861 -2.571 0.922 1.00 96.31 242 PHE A CA 1
ATOM 1983 C C . PHE A 1 242 ? 16.923 -1.678 1.745 1.00 96.31 242 PHE A C 1
ATOM 1985 O O . PHE A 1 242 ? 17.384 -0.791 2.463 1.00 96.31 242 PHE A O 1
ATOM 1992 N N . VAL A 1 243 ? 15.610 -1.928 1.701 1.00 96.50 243 VAL A N 1
ATOM 1993 C CA . VAL A 1 243 ? 14.624 -1.122 2.437 1.00 96.50 243 VAL A CA 1
ATOM 1994 C C . VAL A 1 243 ? 14.779 -1.283 3.945 1.00 96.50 243 VAL A C 1
ATOM 1996 O O . VAL A 1 243 ? 14.725 -0.287 4.661 1.00 96.50 243 VAL A O 1
ATOM 1999 N N . VAL A 1 244 ? 14.996 -2.505 4.437 1.00 95.25 244 VAL A N 1
ATOM 2000 C CA . VAL A 1 244 ? 15.188 -2.763 5.871 1.00 95.25 244 VAL A CA 1
ATOM 2001 C C . VAL A 1 244 ? 16.453 -2.070 6.380 1.00 95.25 244 VAL A C 1
ATOM 2003 O O . VAL A 1 244 ? 16.366 -1.345 7.364 1.00 95.25 244 VAL A O 1
ATOM 2006 N N . VAL A 1 245 ? 17.583 -2.213 5.678 1.00 96.19 245 VAL A N 1
ATOM 2007 C CA . VAL A 1 245 ? 18.867 -1.558 6.005 1.00 96.19 245 VAL A CA 1
ATOM 2008 C C . VAL A 1 245 ? 18.756 -0.029 5.961 1.00 96.19 245 VAL A C 1
ATOM 2010 O O . VAL A 1 245 ? 19.356 0.672 6.780 1.00 96.19 245 VAL A O 1
ATOM 2013 N N . THR A 1 246 ? 17.978 0.497 5.012 1.00 95.19 246 THR A N 1
ATOM 2014 C CA . THR A 1 246 ? 17.736 1.939 4.865 1.00 95.19 246 THR A CA 1
ATOM 2015 C C . THR A 1 246 ? 16.873 2.477 6.006 1.00 95.19 246 THR A C 1
ATOM 2017 O O . THR A 1 246 ? 17.221 3.475 6.632 1.00 95.19 246 THR A O 1
ATOM 2020 N N . PHE A 1 247 ? 15.759 1.812 6.324 1.00 93.94 247 PHE A N 1
ATOM 2021 C CA . PHE A 1 247 ? 14.848 2.233 7.394 1.00 93.94 247 PHE A CA 1
ATOM 2022 C C . PHE A 1 247 ? 15.406 2.015 8.794 1.00 93.94 247 PHE A C 1
ATOM 2024 O O . PHE A 1 247 ? 15.050 2.757 9.705 1.00 93.94 247 PHE A O 1
ATOM 2031 N N . SER A 1 248 ? 16.316 1.058 8.964 1.00 92.38 248 SER A N 1
ATOM 2032 C CA . SER A 1 248 ? 17.100 0.915 10.188 1.00 92.38 248 SER A CA 1
ATOM 2033 C C . SER A 1 248 ? 18.239 1.932 10.292 1.00 92.38 248 SER A C 1
ATOM 2035 O O . SER A 1 248 ? 19.007 1.866 11.247 1.00 92.38 248 SER A O 1
ATOM 2037 N N . THR A 1 249 ? 18.382 2.859 9.334 1.00 93.31 249 THR A N 1
ATOM 2038 C CA . THR A 1 249 ? 19.442 3.885 9.281 1.00 93.31 249 THR A CA 1
ATOM 2039 C C . THR A 1 249 ? 20.871 3.326 9.265 1.00 93.31 249 THR A C 1
ATOM 2041 O O . THR A 1 249 ? 21.811 4.025 9.622 1.00 93.31 249 THR A O 1
ATOM 2044 N N . VAL A 1 250 ? 21.046 2.067 8.843 1.00 96.12 250 VAL A N 1
ATOM 2045 C CA . VAL A 1 250 ? 22.363 1.408 8.793 1.00 96.12 250 VAL A CA 1
ATOM 2046 C C . VAL A 1 250 ? 23.117 1.814 7.529 1.00 96.12 250 VAL A C 1
ATOM 2048 O O . VAL A 1 250 ? 24.259 2.244 7.614 1.00 96.12 250 VAL A O 1
ATOM 2051 N N . GLY A 1 251 ? 22.468 1.700 6.365 1.00 94.50 251 GLY A N 1
ATOM 2052 C CA . GLY A 1 251 ? 22.993 2.210 5.094 1.00 94.50 251 GLY A CA 1
ATOM 2053 C C . GLY A 1 251 ? 24.347 1.630 4.663 1.00 94.50 251 GLY A C 1
ATOM 2054 O O . GLY A 1 251 ? 25.286 2.390 4.458 1.00 94.50 251 GLY A O 1
ATOM 2055 N N . TYR A 1 252 ? 24.449 0.308 4.470 1.00 94.69 252 TYR A N 1
ATOM 2056 C CA . TYR A 1 252 ? 25.703 -0.338 4.040 1.00 94.69 252 TYR A CA 1
ATOM 2057 C C . TYR A 1 252 ? 26.249 0.157 2.690 1.00 94.69 252 TYR A C 1
ATOM 2059 O O . TYR A 1 252 ? 27.456 0.098 2.471 1.00 94.69 252 TYR A O 1
ATOM 2067 N N . GLY A 1 253 ? 25.380 0.631 1.791 1.00 91.38 253 GLY A N 1
ATOM 2068 C CA . GLY A 1 253 ? 25.777 1.146 0.475 1.00 91.38 253 GLY A CA 1
ATOM 2069 C C . GLY A 1 253 ? 26.110 0.069 -0.565 1.00 91.38 253 GLY A C 1
ATOM 2070 O O . GLY A 1 253 ? 26.664 0.383 -1.612 1.00 91.38 253 GLY A O 1
ATOM 2071 N N . ASP A 1 254 ? 25.762 -1.190 -0.305 1.00 91.62 254 ASP A N 1
ATOM 2072 C CA . ASP A 1 254 ? 25.924 -2.320 -1.226 1.00 91.62 254 ASP A CA 1
ATOM 2073 C C . ASP A 1 254 ? 24.900 -2.310 -2.375 1.00 91.62 254 ASP A C 1
ATOM 2075 O O . ASP A 1 254 ? 25.239 -2.585 -3.528 1.00 91.62 254 ASP A O 1
ATOM 2079 N N . PHE A 1 255 ? 23.658 -1.925 -2.079 1.00 92.19 255 PHE A N 1
ATOM 2080 C CA . PHE A 1 255 ? 22.639 -1.598 -3.072 1.00 92.19 255 PHE A CA 1
ATOM 2081 C C . PHE A 1 255 ? 22.299 -0.113 -3.002 1.00 92.19 255 PHE A C 1
ATOM 2083 O O . PHE A 1 255 ? 21.977 0.412 -1.937 1.00 92.19 255 PHE A O 1
ATOM 2090 N N . VAL A 1 256 ? 22.337 0.557 -4.154 1.00 91.75 256 VAL A N 1
ATOM 2091 C CA . VAL A 1 256 ? 22.021 1.982 -4.280 1.00 91.75 256 VAL A CA 1
ATOM 2092 C C . VAL A 1 256 ? 21.156 2.234 -5.517 1.00 91.75 256 VAL A C 1
ATOM 2094 O O . VAL A 1 256 ? 21.363 1.577 -6.541 1.00 91.75 256 VAL A O 1
ATOM 2097 N N . PRO A 1 257 ? 20.185 3.161 -5.441 1.00 92.62 257 PRO A N 1
ATOM 2098 C CA . PRO A 1 257 ? 19.414 3.589 -6.602 1.00 92.62 257 PRO A CA 1
ATOM 2099 C C . PRO A 1 257 ? 20.298 4.367 -7.587 1.00 92.62 257 PRO A C 1
ATOM 2101 O O . PRO A 1 257 ? 20.915 5.370 -7.223 1.00 92.62 257 PRO A O 1
ATOM 2104 N N . ASP A 1 258 ? 20.335 3.924 -8.842 1.00 90.75 258 ASP A N 1
ATOM 2105 C CA . ASP A 1 258 ? 21.177 4.492 -9.907 1.00 90.75 258 ASP A CA 1
ATOM 2106 C C . ASP A 1 258 ? 20.434 5.490 -10.815 1.00 90.75 258 ASP A C 1
ATOM 2108 O O . ASP A 1 258 ? 21.072 6.251 -11.536 1.00 90.75 258 ASP A O 1
ATOM 2112 N N . ILE A 1 259 ? 19.098 5.534 -10.757 1.00 92.44 259 ILE A N 1
ATOM 2113 C CA . ILE A 1 259 ? 18.269 6.444 -11.561 1.00 92.44 259 ILE A CA 1
ATOM 2114 C C . ILE A 1 259 ? 17.546 7.489 -10.705 1.00 92.44 259 ILE A C 1
ATOM 2116 O O . ILE A 1 259 ? 17.047 7.193 -9.613 1.00 92.44 259 ILE A O 1
ATOM 2120 N N . TRP A 1 260 ? 17.371 8.697 -11.244 1.00 93.62 260 TRP A N 1
ATOM 2121 C CA . TRP A 1 260 ? 16.724 9.800 -10.522 1.00 93.62 260 TRP A CA 1
ATOM 2122 C C . TRP A 1 260 ? 15.303 9.485 -9.994 1.00 93.62 260 TRP A C 1
ATOM 2124 O O . TRP A 1 260 ? 15.011 9.898 -8.868 1.00 93.62 260 TRP A O 1
ATOM 2134 N N . PRO A 1 261 ? 14.416 8.723 -10.688 1.00 94.88 261 PRO A N 1
ATOM 2135 C CA . PRO A 1 261 ? 13.083 8.423 -10.158 1.00 94.88 261 PRO A CA 1
ATOM 2136 C C . PRO A 1 261 ? 13.147 7.547 -8.904 1.00 94.88 261 PRO A C 1
ATOM 2138 O O . PRO A 1 261 ? 12.429 7.789 -7.935 1.00 94.88 261 PRO A O 1
ATOM 2141 N N . SER A 1 262 ? 14.043 6.555 -8.900 1.00 94.94 262 SER A N 1
ATOM 2142 C CA . SER A 1 262 ? 14.268 5.683 -7.744 1.00 94.94 262 SER A CA 1
ATOM 2143 C C . SER A 1 262 ? 14.883 6.436 -6.561 1.00 94.94 262 SER A C 1
ATOM 2145 O O . SER A 1 262 ? 14.450 6.238 -5.427 1.00 94.94 262 SER A O 1
ATOM 2147 N N . GLN A 1 263 ? 15.824 7.351 -6.820 1.00 95.31 263 GLN A N 1
ATOM 2148 C CA . GLN A 1 263 ? 16.438 8.200 -5.797 1.00 95.31 263 GLN A CA 1
ATOM 2149 C C . GLN A 1 263 ? 15.395 9.108 -5.143 1.00 95.31 263 GLN A C 1
ATOM 2151 O O . GLN A 1 263 ? 15.251 9.100 -3.921 1.00 95.31 263 GLN A O 1
ATOM 2156 N N . LEU A 1 264 ? 14.606 9.828 -5.948 1.00 96.69 264 LEU A N 1
ATOM 2157 C CA . LEU A 1 264 ? 13.550 10.710 -5.452 1.00 96.69 264 LEU A CA 1
ATOM 2158 C C . LEU A 1 264 ? 12.492 9.937 -4.652 1.00 96.69 264 LEU A C 1
ATOM 2160 O O . LEU A 1 264 ? 12.097 10.371 -3.569 1.00 96.69 264 LEU A O 1
ATOM 2164 N N . PHE A 1 265 ? 12.059 8.778 -5.161 1.00 96.56 265 PHE A N 1
ATOM 2165 C CA . PHE A 1 265 ? 11.117 7.911 -4.457 1.00 96.56 265 PHE A CA 1
ATOM 2166 C C . PHE A 1 265 ? 11.662 7.482 -3.089 1.00 96.56 265 PHE A C 1
ATOM 2168 O O . PHE A 1 265 ? 10.955 7.590 -2.087 1.00 96.56 265 PHE A O 1
ATOM 2175 N N . MET A 1 266 ? 12.922 7.043 -3.021 1.00 95.81 266 MET A N 1
ATOM 2176 C CA . MET A 1 266 ? 13.523 6.609 -1.760 1.00 95.81 266 MET A CA 1
ATOM 2177 C C . MET A 1 266 ? 13.714 7.754 -0.773 1.00 95.81 266 MET A C 1
ATOM 2179 O O . MET A 1 266 ? 13.402 7.571 0.401 1.00 95.81 266 MET A O 1
ATOM 2183 N N . VAL A 1 267 ? 14.134 8.939 -1.225 1.00 96.69 267 VAL A N 1
ATOM 2184 C CA . VAL A 1 267 ? 14.210 10.132 -0.366 1.00 96.69 267 VAL A CA 1
ATOM 2185 C C . VAL A 1 267 ? 12.841 10.437 0.245 1.00 96.69 267 VAL A C 1
ATOM 2187 O O . VAL A 1 267 ? 12.730 10.584 1.463 1.00 96.69 267 VAL A O 1
ATOM 2190 N N . ALA A 1 268 ? 11.776 10.438 -0.564 1.00 97.19 268 ALA A N 1
ATOM 2191 C CA . ALA A 1 268 ? 10.419 10.658 -0.070 1.00 97.19 268 ALA A CA 1
ATOM 2192 C C . ALA A 1 268 ? 9.986 9.585 0.948 1.00 97.19 268 ALA A C 1
ATOM 2194 O O . ALA A 1 268 ? 9.440 9.918 2.003 1.00 97.19 268 ALA A O 1
ATOM 2195 N N . MET A 1 269 ? 10.263 8.304 0.677 1.00 96.19 269 MET A N 1
ATOM 2196 C CA . MET A 1 269 ? 9.920 7.209 1.591 1.00 96.19 269 MET A CA 1
ATOM 2197 C C . MET A 1 269 ? 10.715 7.251 2.902 1.00 96.19 269 MET A C 1
ATOM 2199 O O . MET A 1 269 ? 10.147 6.940 3.948 1.00 96.19 269 MET A O 1
ATOM 2203 N N . ILE A 1 270 ? 11.985 7.670 2.880 1.00 95.56 270 ILE A N 1
ATOM 2204 C CA . ILE A 1 270 ? 12.797 7.875 4.089 1.00 95.56 270 ILE A CA 1
ATOM 2205 C C . ILE A 1 270 ? 12.202 9.004 4.935 1.00 95.56 270 ILE A C 1
ATOM 2207 O O . ILE A 1 270 ? 11.993 8.813 6.132 1.00 95.56 270 ILE A O 1
ATOM 2211 N N . CYS A 1 271 ? 11.846 10.144 4.332 1.00 96.19 271 CYS A N 1
ATOM 2212 C CA . CYS A 1 271 ? 11.187 11.237 5.054 1.00 96.19 271 CYS A CA 1
ATOM 2213 C C . CYS A 1 271 ? 9.872 10.783 5.707 1.00 96.19 271 CYS A C 1
ATOM 2215 O O . CYS A 1 271 ? 9.625 11.083 6.874 1.00 96.19 271 CYS A O 1
ATOM 2217 N N . ILE A 1 272 ? 9.044 10.019 4.985 1.00 95.31 272 ILE A N 1
ATOM 2218 C CA . ILE A 1 272 ? 7.798 9.460 5.531 1.00 95.31 272 ILE A CA 1
ATOM 2219 C C . ILE A 1 272 ? 8.097 8.498 6.689 1.00 95.31 272 ILE A C 1
ATOM 2221 O O . ILE A 1 272 ? 7.447 8.586 7.730 1.00 95.31 272 ILE A O 1
ATOM 2225 N N . ALA A 1 273 ? 9.081 7.607 6.547 1.00 92.88 273 ALA A N 1
ATOM 2226 C CA . ALA A 1 273 ? 9.457 6.655 7.591 1.00 92.88 273 ALA A CA 1
ATOM 2227 C C . ALA A 1 273 ? 9.945 7.356 8.866 1.00 92.88 273 ALA A C 1
ATOM 2229 O O . ALA A 1 273 ? 9.503 7.004 9.958 1.00 92.88 273 ALA A O 1
ATOM 2230 N N . LEU A 1 274 ? 10.781 8.390 8.734 1.00 92.25 274 LEU A N 1
ATOM 2231 C CA . LEU A 1 274 ? 11.297 9.169 9.864 1.00 92.25 274 LEU A CA 1
ATOM 2232 C C . LEU A 1 274 ? 10.215 9.977 10.593 1.00 92.25 274 LEU A C 1
ATOM 2234 O O . LEU A 1 274 ? 10.384 10.277 11.767 1.00 92.25 274 LEU A O 1
ATOM 2238 N N . ILE A 1 275 ? 9.099 10.313 9.941 1.00 93.31 275 ILE A N 1
ATOM 2239 C CA . ILE A 1 275 ? 7.958 10.975 10.598 1.00 93.31 275 ILE A CA 1
ATOM 2240 C C . ILE A 1 275 ? 7.027 9.939 11.243 1.00 93.31 275 ILE A C 1
ATOM 2242 O O . ILE A 1 275 ? 6.571 10.100 12.378 1.00 93.31 275 ILE A O 1
ATOM 2246 N N . VAL A 1 276 ? 6.719 8.860 10.523 1.00 91.69 276 VAL A N 1
ATOM 2247 C CA . VAL A 1 276 ? 5.725 7.871 10.956 1.00 91.69 276 VAL A CA 1
ATOM 2248 C C . VAL A 1 276 ? 6.274 6.967 12.057 1.00 91.69 276 VAL A C 1
ATOM 2250 O O . VAL A 1 276 ? 5.577 6.735 13.037 1.00 91.69 276 VAL A O 1
ATOM 2253 N N . LEU A 1 277 ? 7.503 6.458 11.948 1.00 88.06 277 LEU A N 1
ATOM 2254 C CA . LEU A 1 277 ? 8.015 5.492 12.924 1.00 88.06 277 LEU A CA 1
ATOM 2255 C C . LEU A 1 277 ? 8.104 6.080 14.345 1.00 88.06 277 LEU A C 1
ATOM 2257 O O . LEU A 1 277 ? 7.537 5.463 15.250 1.00 88.06 277 LEU A O 1
ATOM 2261 N N . PRO A 1 278 ? 8.701 7.268 14.583 1.00 90.25 278 PRO A N 1
ATOM 2262 C CA . PRO A 1 278 ? 8.808 7.812 15.938 1.00 90.25 278 PRO A CA 1
ATOM 2263 C C . PRO A 1 278 ? 7.448 8.116 16.566 1.00 90.25 278 PRO A C 1
ATOM 2265 O O . PRO A 1 278 ? 7.204 7.732 17.706 1.00 90.25 278 PRO A O 1
ATOM 2268 N N . THR A 1 279 ? 6.533 8.727 15.805 1.00 90.06 279 THR A N 1
ATOM 2269 C CA . THR A 1 279 ? 5.189 9.068 16.305 1.00 90.06 279 THR A CA 1
ATOM 2270 C C . THR A 1 279 ? 4.396 7.829 16.711 1.00 90.06 279 THR A C 1
ATOM 2272 O O . THR A 1 279 ? 3.649 7.855 17.687 1.00 90.06 279 THR A O 1
ATOM 2275 N N . GLN A 1 280 ? 4.569 6.717 15.995 1.00 86.62 280 GLN A N 1
ATOM 2276 C CA . GLN A 1 280 ? 3.894 5.468 16.329 1.00 86.62 280 GLN A CA 1
ATOM 2277 C C . GLN A 1 280 ? 4.542 4.754 17.531 1.00 86.62 280 GLN A C 1
ATOM 2279 O O . GLN A 1 280 ? 3.826 4.189 18.360 1.00 86.62 280 GLN A O 1
ATOM 2284 N N . PHE A 1 281 ? 5.874 4.805 17.670 1.00 87.06 281 PHE A N 1
ATOM 2285 C CA . PHE A 1 281 ? 6.565 4.273 18.851 1.00 87.06 281 PHE A CA 1
ATOM 2286 C C . PHE A 1 281 ? 6.216 5.046 20.126 1.00 87.06 281 PHE A C 1
ATOM 2288 O O . PHE A 1 281 ? 5.992 4.425 21.164 1.00 87.06 281 PHE A O 1
ATOM 2295 N N . GLU A 1 282 ? 6.116 6.373 20.049 1.00 90.31 282 GLU A N 1
ATOM 2296 C CA . GLU A 1 282 ? 5.713 7.223 21.173 1.00 90.31 282 GLU A CA 1
ATOM 2297 C C . GLU A 1 282 ? 4.303 6.870 21.668 1.00 90.31 282 GLU A C 1
ATOM 2299 O O . GLU A 1 282 ? 4.098 6.655 22.864 1.00 90.31 282 GLU A O 1
ATOM 2304 N N . GLN A 1 283 ? 3.341 6.721 20.750 1.00 87.38 283 GLN A N 1
ATOM 2305 C CA . GLN A 1 283 ? 1.969 6.325 21.085 1.00 87.38 283 GLN A CA 1
ATOM 2306 C C . GLN A 1 283 ? 1.914 4.949 21.756 1.00 87.38 283 GLN A C 1
ATOM 2308 O O . GLN A 1 283 ? 1.235 4.783 22.772 1.00 87.38 283 GLN A O 1
ATOM 2313 N N . LEU A 1 284 ? 2.665 3.973 21.230 1.00 87.31 284 LEU A N 1
ATOM 2314 C CA . LEU A 1 284 ? 2.755 2.646 21.836 1.00 87.31 284 LEU A CA 1
ATOM 2315 C C . LEU A 1 284 ? 3.355 2.718 23.248 1.00 87.31 284 LEU A C 1
ATOM 2317 O O . LEU A 1 284 ? 2.820 2.103 24.171 1.00 87.31 284 LEU A O 1
ATOM 2321 N N . ALA A 1 285 ? 4.452 3.459 23.419 1.00 88.75 285 ALA A N 1
ATOM 2322 C CA . ALA A 1 285 ? 5.133 3.607 24.701 1.00 88.75 285 ALA A CA 1
ATOM 2323 C C . ALA A 1 285 ? 4.225 4.267 25.746 1.00 88.75 285 ALA A C 1
ATOM 2325 O O . ALA A 1 285 ? 4.151 3.791 26.880 1.00 88.75 285 ALA A O 1
ATOM 2326 N N . PHE A 1 286 ? 3.482 5.306 25.353 1.00 88.94 286 PHE A N 1
ATOM 2327 C CA . PHE A 1 286 ? 2.520 5.983 26.217 1.00 88.94 286 PHE A CA 1
ATOM 2328 C C . PHE A 1 286 ? 1.440 5.021 26.723 1.00 88.94 286 PHE A C 1
ATOM 2330 O O . PHE A 1 286 ? 1.249 4.879 27.931 1.00 88.94 286 PHE A O 1
ATOM 2337 N N . THR A 1 287 ? 0.773 4.295 25.823 1.00 84.88 287 THR A N 1
ATOM 2338 C CA . THR A 1 287 ? -0.294 3.364 26.218 1.00 84.88 287 THR A CA 1
ATOM 2339 C C . THR A 1 287 ? 0.239 2.145 26.970 1.00 84.88 287 THR A C 1
ATOM 2341 O O . THR A 1 287 ? -0.447 1.599 27.838 1.00 84.88 287 THR A O 1
ATOM 2344 N N . TRP A 1 288 ? 1.475 1.722 26.702 1.00 85.56 288 TRP A N 1
ATOM 2345 C CA . TRP A 1 288 ? 2.147 0.702 27.505 1.00 85.56 288 TRP A CA 1
ATOM 2346 C C . TRP A 1 288 ? 2.422 1.172 28.931 1.00 85.56 288 TRP A C 1
ATOM 2348 O O . TRP A 1 288 ? 2.089 0.456 29.878 1.00 85.56 288 TRP A O 1
ATOM 2358 N N . MET A 1 289 ? 2.933 2.390 29.099 1.00 88.00 289 MET A N 1
ATOM 2359 C CA . MET A 1 289 ? 3.178 2.978 30.414 1.00 88.00 289 MET A CA 1
ATOM 2360 C C . MET A 1 289 ? 1.870 3.209 31.187 1.00 88.00 289 MET A C 1
ATOM 2362 O O . MET A 1 289 ? 1.804 2.941 32.385 1.00 88.00 289 MET A O 1
ATOM 2366 N N . GLU A 1 290 ? 0.804 3.653 30.519 1.00 86.12 290 GLU A N 1
ATOM 2367 C CA . GLU A 1 290 ? -0.523 3.800 31.128 1.00 86.12 290 GLU A CA 1
ATOM 2368 C C . GLU A 1 290 ? -1.073 2.453 31.614 1.00 86.12 290 GLU A C 1
ATOM 2370 O O . GLU A 1 290 ? -1.556 2.346 32.742 1.00 86.12 290 GLU A O 1
ATOM 2375 N N . ARG A 1 291 ? -0.905 1.387 30.821 1.00 83.38 291 ARG A N 1
ATOM 2376 C CA . ARG A 1 291 ? -1.275 0.032 31.244 1.00 83.38 291 ARG A CA 1
ATOM 2377 C C . ARG A 1 291 ? -0.485 -0.425 32.471 1.00 83.38 291 ARG A C 1
ATOM 2379 O O . ARG A 1 291 ? -1.069 -1.060 33.338 1.00 83.38 291 ARG A O 1
ATOM 2386 N N . GLN A 1 292 ? 0.808 -0.109 32.564 1.00 84.50 292 GLN A N 1
ATOM 2387 C CA . GLN A 1 292 ? 1.598 -0.445 33.753 1.00 84.50 292 GLN A CA 1
ATOM 2388 C C . GLN A 1 292 ? 1.092 0.272 35.010 1.00 84.50 292 GLN A C 1
ATOM 2390 O O . GLN A 1 292 ? 1.040 -0.347 36.070 1.00 84.50 292 GLN A O 1
ATOM 2395 N N . LYS A 1 293 ? 0.659 1.536 34.894 1.00 85.19 293 LYS A N 1
ATOM 2396 C CA . LYS A 1 293 ? 0.071 2.292 36.016 1.00 85.19 293 LYS A CA 1
ATOM 2397 C C . LYS A 1 293 ? -1.247 1.690 36.507 1.00 85.19 293 LYS A C 1
ATOM 2399 O O . LYS A 1 293 ? -1.524 1.739 37.699 1.00 85.19 293 LYS A O 1
ATOM 2404 N N . LEU A 1 294 ? -2.042 1.116 35.602 1.00 79.75 294 LEU A N 1
ATOM 2405 C CA . LEU A 1 294 ? -3.306 0.443 35.927 1.00 79.75 294 LEU A CA 1
ATOM 2406 C C . LEU A 1 294 ? -3.111 -0.957 36.542 1.00 79.75 294 LEU A C 1
ATOM 2408 O O . LEU A 1 294 ? -4.076 -1.553 37.015 1.00 79.75 294 LEU A O 1
ATOM 2412 N N . GLY A 1 295 ? -1.883 -1.481 36.552 1.00 81.25 295 GLY A N 1
ATOM 2413 C CA . GLY A 1 295 ? -1.572 -2.805 37.076 1.00 81.25 295 GLY A CA 1
ATOM 2414 C C . GLY A 1 295 ? -1.907 -3.951 36.113 1.00 81.25 295 GLY A C 1
ATOM 2415 O O . GLY A 1 295 ? -2.021 -3.789 34.896 1.00 81.25 295 GLY A O 1
ATOM 2416 N N . GLY A 1 296 ? -1.990 -5.161 36.663 1.00 80.94 296 GLY A N 1
ATOM 2417 C CA . GLY A 1 296 ? -2.256 -6.391 35.917 1.00 80.94 296 GLY A CA 1
ATOM 2418 C C . GLY A 1 296 ? -3.691 -6.889 36.080 1.00 80.94 296 GLY A C 1
ATOM 2419 O O . GLY A 1 296 ? -4.381 -6.549 37.035 1.00 80.94 296 GLY A O 1
ATOM 2420 N N . ASN A 1 297 ? -4.119 -7.767 35.173 1.00 82.19 297 ASN A N 1
ATOM 2421 C CA . ASN A 1 297 ? -5.383 -8.483 35.328 1.00 82.19 297 ASN A CA 1
ATOM 2422 C C . ASN A 1 297 ? -5.139 -9.770 36.122 1.00 82.19 297 ASN A C 1
ATOM 2424 O O . ASN A 1 297 ? -4.301 -10.583 35.726 1.00 82.19 297 ASN A O 1
ATOM 2428 N N . TYR A 1 298 ? -5.909 -9.994 37.186 1.00 83.50 298 TYR A N 1
ATOM 2429 C CA . TYR A 1 298 ? -5.974 -11.305 37.829 1.00 83.50 298 TYR A CA 1
ATOM 2430 C C . TYR A 1 298 ? -6.815 -12.239 36.946 1.00 83.50 298 TYR A C 1
ATOM 2432 O O . TYR A 1 298 ? -7.968 -11.940 36.631 1.00 83.50 298 TYR A O 1
ATOM 2440 N N . SER A 1 299 ? -6.211 -13.313 36.431 1.00 85.56 299 SER A N 1
ATOM 2441 C CA . SER A 1 299 ? -6.861 -14.166 35.430 1.00 85.56 299 SER A CA 1
ATOM 2442 C C . SER A 1 299 ? -7.969 -15.016 36.056 1.00 85.56 299 SER A C 1
ATOM 2444 O O . SER A 1 299 ? -7.848 -15.465 37.193 1.00 85.56 299 SER A O 1
ATOM 2446 N N . SER A 1 300 ? -9.034 -15.298 35.298 1.00 84.94 300 SER A N 1
ATOM 2447 C CA . SER A 1 300 ? -10.134 -16.152 35.777 1.00 84.94 300 SER A CA 1
ATOM 2448 C C . SER A 1 300 ? -9.674 -17.571 36.118 1.00 84.94 300 SER A C 1
ATOM 2450 O O . SER A 1 300 ? -10.206 -18.181 37.036 1.00 84.94 300 SER A O 1
ATOM 2452 N N . HIS A 1 301 ? -8.665 -18.081 35.407 1.00 87.75 301 HIS A N 1
ATOM 2453 C CA . HIS A 1 301 ? -8.065 -19.385 35.685 1.00 87.75 301 HIS A CA 1
ATOM 2454 C C . HIS A 1 301 ? -7.297 -19.403 37.011 1.00 87.75 301 HIS A C 1
ATOM 2456 O O . HIS A 1 301 ? -7.350 -20.379 37.751 1.00 87.75 301 HIS A O 1
ATOM 2462 N N . ARG A 1 302 ? -6.607 -18.307 37.343 1.00 85.75 302 ARG A N 1
ATOM 2463 C CA . ARG A 1 302 ? -5.953 -18.181 38.644 1.00 85.75 302 ARG A CA 1
ATOM 2464 C C . ARG A 1 302 ? -6.989 -18.008 39.753 1.00 85.75 302 ARG A C 1
ATOM 2466 O O . ARG A 1 302 ? -6.900 -18.683 40.763 1.00 85.75 302 ARG A O 1
ATOM 2473 N N . ALA A 1 303 ? -8.034 -17.223 39.501 1.00 88.31 303 ALA A N 1
ATOM 2474 C CA . ALA A 1 303 ? -9.155 -17.055 40.420 1.00 88.31 303 ALA A CA 1
ATOM 2475 C C . ALA A 1 303 ? -9.919 -18.351 40.738 1.00 88.31 303 ALA A C 1
ATOM 2477 O O . ALA A 1 303 ? -10.526 -18.428 41.803 1.00 88.31 303 ALA A O 1
ATOM 2478 N N . SER A 1 304 ? -9.907 -19.352 39.848 1.00 88.69 304 SER A N 1
ATOM 2479 C CA . SER A 1 304 ? -10.507 -20.663 40.126 1.00 88.69 304 SER A CA 1
ATOM 2480 C C . SER A 1 304 ? -9.590 -21.610 40.900 1.00 88.69 304 SER A C 1
ATOM 2482 O O . SER A 1 304 ? -10.097 -22.467 41.615 1.00 88.69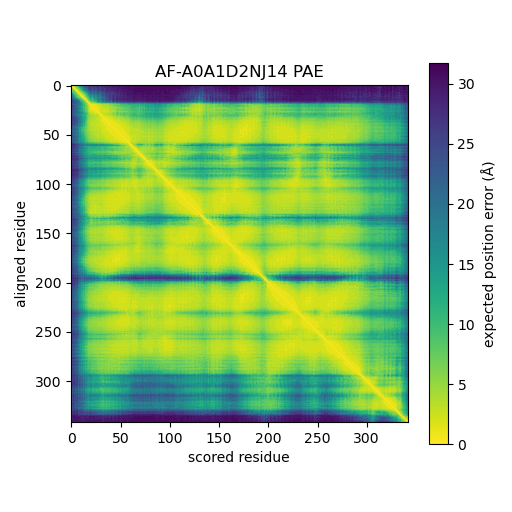 304 SER A O 1
ATOM 2484 N N . ASN A 1 305 ? -8.269 -21.484 40.740 1.00 88.25 305 ASN A N 1
ATOM 2485 C CA . ASN A 1 305 ? -7.292 -22.405 41.335 1.00 88.25 305 ASN A CA 1
ATOM 2486 C C . ASN A 1 305 ? -6.709 -21.890 42.658 1.00 88.25 305 ASN A C 1
ATOM 2488 O O . ASN A 1 305 ? -6.285 -22.687 43.488 1.00 88.25 305 ASN A O 1
ATOM 2492 N N . GLU A 1 306 ? -6.667 -20.573 42.846 1.00 86.75 306 GLU A N 1
ATOM 2493 C CA . GLU A 1 306 ? -6.075 -19.914 44.004 1.00 86.75 306 GLU A CA 1
ATOM 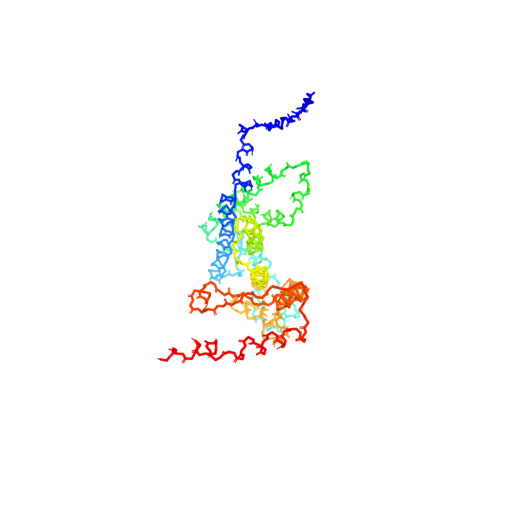2494 C C . GLU A 1 306 ? -7.149 -19.112 44.755 1.00 86.75 306 GLU A C 1
ATOM 2496 O O . GLU A 1 306 ? -7.918 -18.333 44.174 1.00 86.75 306 GLU A O 1
ATOM 2501 N N . HIS A 1 307 ? -7.188 -19.276 46.079 1.00 84.81 307 HIS A N 1
ATOM 2502 C CA . HIS A 1 307 ? -7.975 -18.398 46.935 1.00 84.81 307 HIS A CA 1
ATOM 2503 C C . HIS A 1 307 ? -7.386 -16.985 46.895 1.00 84.81 307 HIS A C 1
ATOM 2505 O O . HIS A 1 307 ? -6.178 -16.798 47.020 1.00 84.81 307 HIS A O 1
ATOM 2511 N N . HIS A 1 308 ? -8.245 -15.985 46.723 1.00 87.06 308 HIS A N 1
ATOM 2512 C CA . HIS A 1 308 ? -7.841 -14.587 46.625 1.00 87.06 308 HIS A CA 1
ATOM 2513 C C . HIS A 1 308 ? -8.836 -13.690 47.358 1.00 87.06 308 HIS A C 1
ATOM 2515 O O . HIS A 1 308 ? -10.023 -14.001 47.461 1.00 87.06 308 HIS A O 1
ATOM 2521 N N . VAL A 1 309 ? -8.339 -12.562 47.862 1.00 88.88 309 VAL A N 1
ATOM 2522 C CA . VAL A 1 309 ? -9.123 -11.547 48.573 1.00 88.88 309 VAL A CA 1
ATOM 2523 C C . VAL A 1 309 ? -9.015 -10.232 47.809 1.00 88.88 309 VAL A C 1
ATOM 2525 O O . VAL A 1 309 ? -7.930 -9.846 47.379 1.00 88.88 309 VAL A O 1
ATOM 2528 N N . VAL A 1 310 ? -10.145 -9.546 47.628 1.00 90.75 310 VAL A N 1
ATOM 2529 C CA . VAL A 1 310 ? -10.203 -8.237 46.967 1.00 90.75 310 VAL A CA 1
ATOM 2530 C C . VAL A 1 310 ? -10.282 -7.151 48.031 1.00 90.75 310 VAL A C 1
ATOM 2532 O O . VAL A 1 310 ? -11.235 -7.106 48.805 1.00 90.75 310 VAL A O 1
ATOM 2535 N N . VAL A 1 311 ? -9.285 -6.268 48.052 1.00 89.81 311 VAL A N 1
ATOM 2536 C CA . VAL A 1 311 ? -9.245 -5.112 48.952 1.00 89.81 311 VAL A CA 1
ATOM 2537 C C . VAL A 1 311 ? -9.691 -3.875 48.180 1.00 89.81 311 VAL A C 1
ATOM 2539 O O . VAL A 1 311 ? -9.036 -3.462 47.224 1.00 89.81 311 VAL A O 1
ATOM 2542 N N . CYS A 1 312 ? -10.809 -3.282 48.595 1.00 90.44 312 CYS A N 1
ATOM 2543 C CA . CYS A 1 312 ? -11.342 -2.052 48.015 1.00 90.44 312 CYS A CA 1
ATOM 2544 C C . CYS A 1 312 ? -11.116 -0.891 48.987 1.00 90.44 312 CYS A C 1
ATOM 2546 O O . CYS A 1 312 ? -11.613 -0.926 50.109 1.00 90.44 312 CYS A O 1
ATOM 2548 N N . SER A 1 313 ? -10.415 0.153 48.549 1.00 86.44 313 SER A N 1
ATOM 2549 C CA . SER A 1 313 ? -10.274 1.406 49.296 1.00 86.44 313 SER A CA 1
ATOM 2550 C C . SER A 1 313 ? -10.346 2.594 48.339 1.00 86.44 313 SER A C 1
ATOM 2552 O O . SER A 1 313 ? -9.954 2.488 47.178 1.00 86.44 313 SER A O 1
ATOM 2554 N N . THR A 1 314 ? -10.854 3.728 48.821 1.00 88.50 314 THR A N 1
ATOM 2555 C CA . THR A 1 314 ? -10.912 4.989 48.068 1.00 88.50 314 THR A CA 1
ATOM 2556 C C . THR A 1 314 ? -9.541 5.639 47.924 1.00 88.50 314 THR A C 1
ATOM 2558 O O . THR A 1 314 ? -9.250 6.243 46.896 1.00 88.50 314 THR A O 1
ATOM 2561 N N . THR A 1 315 ? -8.694 5.508 48.945 1.00 86.12 315 THR A N 1
ATOM 2562 C CA . THR A 1 315 ? -7.317 6.001 48.962 1.00 86.12 315 THR A CA 1
ATOM 2563 C C . THR A 1 315 ? -6.435 4.956 49.634 1.00 86.12 315 THR A C 1
ATOM 2565 O O . THR A 1 315 ? -6.708 4.495 50.740 1.00 86.12 315 THR A O 1
ATOM 2568 N N . LEU A 1 316 ? -5.386 4.538 48.935 1.00 82.62 316 LEU A N 1
ATOM 2569 C CA . LEU A 1 316 ? -4.422 3.551 49.410 1.00 82.62 316 LEU A CA 1
ATOM 2570 C C . LEU A 1 316 ? -3.140 4.293 49.783 1.00 82.62 316 LEU A C 1
ATOM 2572 O O . LEU A 1 316 ? -2.415 4.760 48.907 1.00 82.62 316 LEU A O 1
ATOM 2576 N N . HIS A 1 317 ? -2.890 4.436 51.084 1.00 90.94 317 HIS A N 1
ATOM 2577 C CA . HIS A 1 317 ? -1.635 4.971 51.610 1.00 90.94 317 HIS A CA 1
ATOM 2578 C C . HIS A 1 317 ? -0.699 3.818 51.980 1.00 90.94 317 HIS A C 1
ATOM 2580 O O . HIS A 1 317 ? -1.162 2.746 52.376 1.00 90.94 317 HIS A O 1
ATOM 2586 N N . ALA A 1 318 ? 0.613 4.037 51.867 1.00 89.38 318 ALA A N 1
ATOM 2587 C CA . ALA A 1 318 ? 1.614 3.007 52.148 1.00 89.38 318 ALA A CA 1
ATOM 2588 C C . ALA A 1 318 ? 1.458 2.420 53.563 1.00 89.38 318 ALA A C 1
ATOM 2590 O O . ALA A 1 318 ? 1.456 1.201 53.710 1.00 89.38 318 ALA A O 1
ATOM 2591 N N . ASP A 1 319 ? 1.210 3.272 54.561 1.00 91.44 319 ASP A N 1
ATOM 2592 C CA . ASP A 1 319 ? 1.051 2.861 55.962 1.00 91.44 319 ASP A CA 1
ATOM 2593 C C . ASP A 1 319 ? -0.157 1.929 56.147 1.00 91.44 319 ASP A C 1
ATOM 2595 O O . ASP A 1 319 ? -0.027 0.832 56.680 1.00 91.44 319 ASP A O 1
ATOM 2599 N N . THR A 1 320 ? -1.318 2.295 55.585 1.00 89.56 320 THR A N 1
ATOM 2600 C CA . THR A 1 320 ? -2.542 1.473 55.666 1.00 89.56 320 THR A CA 1
ATOM 2601 C C . THR A 1 320 ? -2.406 0.117 54.974 1.00 89.56 320 THR A C 1
ATOM 2603 O O . THR A 1 320 ? -2.977 -0.871 55.431 1.00 89.56 320 THR A O 1
ATOM 2606 N N . ILE A 1 321 ? -1.653 0.057 53.869 1.00 90.44 321 ILE A N 1
ATOM 2607 C CA . ILE A 1 321 ? -1.368 -1.206 53.180 1.00 90.44 321 ILE A CA 1
ATOM 2608 C C . ILE A 1 321 ? -0.461 -2.064 54.051 1.00 90.44 321 ILE A C 1
ATOM 2610 O O . ILE A 1 321 ? -0.697 -3.262 54.164 1.00 90.44 321 ILE A O 1
ATOM 2614 N N . MET A 1 322 ? 0.564 -1.466 54.658 1.00 90.50 322 MET A N 1
ATOM 2615 C CA . ME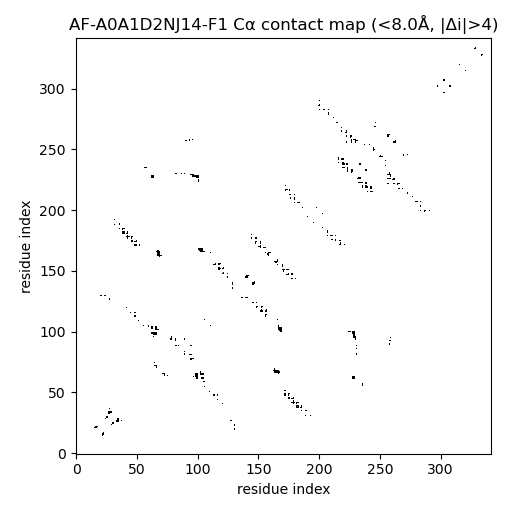T A 1 322 ? 1.526 -2.198 55.470 1.00 90.50 322 MET A CA 1
ATOM 2616 C C . MET A 1 322 ? 0.866 -2.801 56.713 1.00 90.50 322 MET A C 1
ATOM 2618 O O . MET A 1 322 ? 1.061 -3.984 56.978 1.00 90.50 322 MET A O 1
ATOM 2622 N N . ASP A 1 323 ? 0.021 -2.039 57.411 1.00 91.25 323 ASP A N 1
ATOM 2623 C CA . ASP A 1 323 ? -0.743 -2.534 58.561 1.00 91.25 323 ASP A CA 1
ATOM 2624 C C . ASP A 1 323 ? -1.687 -3.676 58.162 1.00 91.25 323 ASP A C 1
ATOM 2626 O O . ASP A 1 323 ? -1.715 -4.720 58.814 1.00 91.25 323 ASP A O 1
ATOM 2630 N N . PHE A 1 324 ? -2.406 -3.523 57.042 1.00 90.38 324 PHE A N 1
ATOM 2631 C CA . PHE A 1 324 ? -3.267 -4.580 56.512 1.00 90.38 324 PHE A CA 1
ATOM 2632 C C . PHE A 1 324 ? -2.478 -5.847 56.164 1.00 90.38 324 PHE A C 1
ATOM 2634 O O . PHE A 1 324 ? -2.889 -6.938 56.545 1.00 90.38 324 PHE A O 1
ATOM 2641 N N . LEU A 1 325 ? -1.359 -5.723 55.441 1.00 90.69 325 LEU A N 1
ATOM 2642 C CA . LEU A 1 325 ? -0.539 -6.871 55.051 1.00 90.69 325 LEU A CA 1
ATOM 2643 C C . LEU A 1 325 ? 0.045 -7.572 56.282 1.00 90.69 325 LEU A C 1
ATOM 2645 O O . LEU A 1 325 ? 0.018 -8.799 56.343 1.00 90.69 325 LEU A O 1
ATOM 2649 N N . ASN A 1 326 ? 0.529 -6.813 57.267 1.00 90.94 326 ASN A N 1
ATOM 2650 C CA . ASN A 1 326 ? 1.072 -7.365 58.505 1.00 90.94 326 ASN A CA 1
ATOM 2651 C C . ASN A 1 326 ? 0.016 -8.170 59.273 1.00 90.94 326 ASN A C 1
ATOM 2653 O O . ASN A 1 326 ? 0.281 -9.314 59.633 1.00 90.94 326 ASN A O 1
ATOM 2657 N N . GLU A 1 327 ? -1.184 -7.619 59.463 1.00 89.69 327 GLU A N 1
ATOM 2658 C CA . GLU A 1 327 ? -2.278 -8.309 60.158 1.00 89.69 327 GLU A CA 1
ATOM 2659 C C . GLU A 1 327 ? -2.782 -9.521 59.358 1.00 89.69 327 GLU A C 1
ATOM 2661 O O . GLU A 1 327 ? -2.962 -10.615 59.894 1.00 89.69 327 GLU A O 1
ATOM 2666 N N . PHE A 1 328 ? -2.955 -9.362 58.042 1.00 88.31 328 PHE A N 1
ATOM 2667 C CA . PHE A 1 328 ? -3.471 -10.415 57.169 1.00 88.31 328 PHE A CA 1
ATOM 2668 C C . PHE A 1 328 ? -2.535 -11.629 57.109 1.00 88.31 328 PHE A C 1
ATOM 2670 O O . PHE A 1 328 ? -2.997 -12.769 57.143 1.00 88.31 328 PHE A O 1
ATOM 2677 N N . TYR A 1 329 ? -1.219 -11.407 57.054 1.00 86.00 329 TYR A N 1
ATOM 2678 C CA . TYR A 1 329 ? -0.231 -12.486 57.009 1.00 86.00 329 TYR A CA 1
ATOM 2679 C C . TYR A 1 329 ? 0.237 -12.972 58.388 1.00 86.00 329 TYR A C 1
ATOM 2681 O O . TYR A 1 329 ? 0.980 -13.954 58.437 1.00 86.00 329 TYR A O 1
ATOM 2689 N N . ALA A 1 330 ? -0.194 -12.356 59.496 1.00 85.94 330 ALA A N 1
ATOM 2690 C CA . ALA A 1 330 ? 0.139 -12.812 60.849 1.00 85.94 330 ALA A CA 1
ATOM 2691 C C . ALA A 1 330 ? -0.530 -14.152 61.216 1.00 85.94 330 ALA A C 1
ATOM 2693 O O . ALA A 1 330 ? -0.022 -14.891 62.062 1.00 85.94 330 ALA A O 1
ATOM 2694 N N . HIS A 1 331 ? -1.655 -14.504 60.580 1.00 80.25 331 HIS A N 1
ATOM 2695 C CA . HIS A 1 331 ? -2.367 -15.749 60.866 1.00 80.25 331 HIS A CA 1
ATOM 2696 C C . HIS A 1 331 ? -1.766 -16.965 60.123 1.00 80.25 331 HIS A C 1
ATOM 2698 O O . HIS A 1 331 ? -1.791 -17.015 58.889 1.00 80.25 331 HIS A O 1
ATOM 2704 N N . PRO A 1 332 ? -1.323 -18.023 60.837 1.00 71.62 332 PRO A N 1
ATOM 2705 C CA . PRO A 1 332 ? -0.615 -19.161 60.236 1.00 71.62 332 PRO A CA 1
ATOM 2706 C C . PRO A 1 332 ? -1.473 -19.989 59.264 1.00 71.62 332 PRO A C 1
ATOM 2708 O O . PRO A 1 332 ? -0.947 -20.570 58.319 1.00 71.62 332 PRO A O 1
ATOM 2711 N N . LEU A 1 333 ? -2.802 -20.007 59.426 1.00 67.94 333 LEU A N 1
ATOM 2712 C CA . LEU A 1 333 ? -3.717 -20.705 58.508 1.00 67.94 333 LEU A CA 1
ATOM 2713 C C . LEU A 1 333 ? -3.778 -20.063 57.108 1.00 67.94 333 LEU A C 1
ATOM 2715 O O . LEU A 1 333 ? -4.097 -20.750 56.140 1.00 67.94 333 LEU A O 1
ATOM 2719 N N . LEU A 1 334 ? -3.449 -18.772 56.986 1.00 65.38 334 LEU A N 1
ATOM 2720 C CA . LEU A 1 334 ? -3.462 -18.044 55.713 1.00 65.38 334 LEU A CA 1
ATOM 2721 C C . LEU A 1 334 ? -2.145 -18.204 54.934 1.00 65.38 334 LEU A C 1
ATOM 2723 O O . LEU A 1 334 ? -2.161 -18.165 53.707 1.00 65.38 334 LEU A O 1
ATOM 2727 N N . GLN A 1 335 ? -1.027 -18.472 55.619 1.00 59.94 335 GLN A N 1
ATOM 2728 C CA . GLN A 1 335 ? 0.274 -18.733 54.985 1.00 59.94 335 GLN A CA 1
ATOM 2729 C C . GLN A 1 335 ? 0.417 -20.165 54.439 1.00 59.94 335 GLN A C 1
ATOM 2731 O O . GLN A 1 335 ? 1.134 -20.380 53.468 1.00 59.94 335 GLN A O 1
ATOM 2736 N N . VAL A 1 336 ? -0.252 -21.155 55.044 1.00 51.47 336 VAL A N 1
ATOM 2737 C CA . VAL A 1 336 ? -0.007 -22.589 54.768 1.00 51.47 336 VAL A CA 1
ATOM 2738 C C . VAL A 1 336 ? -0.782 -23.124 53.552 1.00 51.47 336 VAL A C 1
ATOM 2740 O O . VAL A 1 336 ? -0.391 -24.129 52.962 1.00 51.47 336 VAL A O 1
ATOM 2743 N N . SER A 1 337 ? -1.841 -22.443 53.102 1.00 50.22 337 SER A N 1
ATOM 2744 C CA . SER A 1 337 ? -2.625 -22.892 51.935 1.00 50.22 337 SER A CA 1
ATOM 2745 C C . SER A 1 337 ? -1.875 -22.802 50.593 1.00 50.22 337 SER A C 1
ATOM 2747 O O . SER A 1 337 ? -2.234 -23.506 49.652 1.00 50.22 337 SER A O 1
ATOM 2749 N N . SER A 1 338 ? -0.801 -22.009 50.505 1.00 46.88 338 SER A N 1
ATOM 2750 C CA . SER A 1 338 ? 0.049 -21.890 49.309 1.00 46.88 338 SER A CA 1
ATOM 2751 C C . SER A 1 338 ? 1.243 -22.856 49.288 1.00 46.88 338 SER A C 1
ATOM 2753 O O . SER A 1 338 ? 1.909 -22.964 48.261 1.00 46.88 338 SER A O 1
ATOM 2755 N N . ALA A 1 339 ? 1.509 -23.578 50.384 1.00 44.12 339 ALA A N 1
ATOM 2756 C CA . ALA A 1 339 ? 2.675 -24.458 50.529 1.00 44.12 339 ALA A CA 1
ATOM 2757 C C . ALA A 1 339 ? 2.359 -25.966 50.420 1.00 44.12 339 ALA A C 1
ATOM 2759 O O . ALA A 1 339 ? 3.282 -26.775 50.393 1.00 44.12 339 ALA A O 1
ATOM 2760 N N . SER A 1 340 ? 1.081 -26.356 50.330 1.00 37.81 340 SER A N 1
ATOM 2761 C CA . SER A 1 340 ? 0.653 -27.771 50.360 1.00 37.81 340 SER A CA 1
ATOM 2762 C C . SER A 1 340 ? 0.409 -28.411 48.984 1.00 37.81 340 SER A C 1
ATOM 2764 O O . SER A 1 340 ? -0.206 -29.471 48.910 1.00 37.81 340 SER A O 1
ATOM 2766 N N . PHE A 1 341 ? 0.892 -27.805 47.897 1.00 40.06 341 PHE A N 1
ATOM 2767 C CA . PHE A 1 341 ? 0.933 -28.436 46.572 1.00 40.06 341 PHE A CA 1
ATOM 2768 C C . PHE A 1 341 ? 2.390 -28.697 46.167 1.00 40.06 341 PHE A C 1
ATOM 2770 O O . PHE A 1 341 ? 2.974 -27.942 45.392 1.00 40.06 341 PHE A O 1
ATOM 2777 N N . TYR A 1 342 ? 2.962 -29.766 46.718 1.00 37.69 342 TYR A N 1
ATOM 2778 C CA . TYR A 1 342 ? 4.055 -30.522 46.104 1.00 37.69 342 TYR A CA 1
ATOM 2779 C C . TYR A 1 342 ? 3.576 -31.941 45.831 1.00 37.69 342 TYR A C 1
ATOM 2781 O O . TYR A 1 342 ? 2.853 -32.481 46.702 1.00 37.69 342 TYR A O 1
#

Mean predicted aligned error: 9.41 Å

InterPro domains:
  IPR013099 Potassium channel domain [PF07885] (215-280)
  IPR047871 Calcium-activated potassium channel slowpoke-like [PTHR10027] (7-335)

pLDDT: mean 85.85, std 13.27, range [34.97, 97.44]